Protein AF-A0A0M8MLB4-F1 (afdb_monomer_lite)

Radius of gyration: 25.81 Å; chains: 1; bounding box: 47×58×66 Å

Sequence (184 aa):
KHSTEYLANQAQKDLVNKTESDMTQYMRDTIIKENLGIEDVSDDEVKRAVELVSVDDWVPLAIWLAGIVNWRAHLDWSSDGHSGVDVNLYVHSKDNNATIAQQFMGNHENTWIGNFTSSFLQLDLSSVSKKLNNDSNSVVPSQGSANHSTPTGQYEPGKVQRQVLPNPLKNGRRSLLSHLRFHD

InterPro domains:
  IPR017850 Alkaline-phosphatase-like, core domain superfamily [G3DSA:3.40.720.10] (79-113)
  IPR017850 Alkaline-phosphatase-like, core domain superfamily [SSF53649] (33-127)

Foldseek 3Di:
DDALLVLLVVLLVPPQPDDLVVSLVCCPPPVCCVPVVDPPDDSVLSNVLSVQSNDPDSVVNSLSSVVVSCVVVVHADQWLADDPDDDDDDDDDPDVPVVVVVVSPDDDDPVVVVVCVCVVVVHPPVVVVCVVVVNDPDPPPPPDPNPPDPCPPVRTRPPPPPPPDPDPPPPDDDDDDDDDDDDD

Secondary structure (DSSP, 8-state):
---HHHHHHHHHHHHTTS-HHHHHHHIIIIIIIIII--TT--HHHHHHHHHHHTSS-SHHHHHHHHHHHHHHHT---S-SS---PPPP-----SS--HHHHHHTSS---HHHHHHHHHHHTT--HHHHHHHHTTT---------GGG-----TT--TTTS-------GGGTT--------PPP-

Organism: NCBI:txid77020

Structure (mmCIF, N/CA/C/O backbone):
data_AF-A0A0M8MLB4-F1
#
_entry.id   AF-A0A0M8MLB4-F1
#
loop_
_atom_site.group_PDB
_atom_site.id
_atom_site.type_symbol
_atom_site.label_atom_id
_atom_site.label_alt_id
_atom_site.label_comp_id
_atom_site.label_asym_id
_atom_site.label_entity_id
_atom_site.label_seq_id
_atom_site.pdbx_PDB_ins_code
_atom_site.Cartn_x
_atom_site.Cartn_y
_atom_site.Cartn_z
_atom_site.occupancy
_atom_site.B_iso_or_equiv
_atom_site.auth_seq_id
_atom_site.auth_comp_id
_atom_site.auth_asym_id
_atom_site.auth_atom_id
_atom_site.pdbx_PD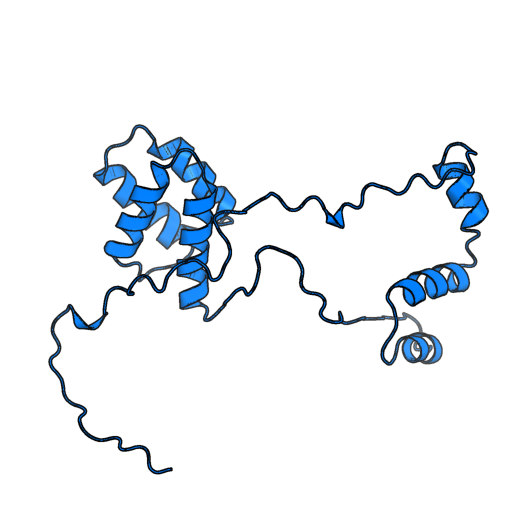B_model_num
ATOM 1 N N . LYS A 1 1 ? -15.946 -4.575 0.931 1.00 79.25 1 LYS A N 1
ATOM 2 C CA . LYS A 1 1 ? -14.531 -4.755 1.333 1.00 79.25 1 LYS A CA 1
ATOM 3 C C . LYS A 1 1 ? -13.752 -3.531 0.887 1.00 79.25 1 LYS A C 1
ATOM 5 O O . LYS A 1 1 ? -13.852 -3.171 -0.282 1.00 79.25 1 LYS A O 1
ATOM 10 N N . HIS A 1 2 ? -13.035 -2.898 1.809 1.00 93.62 2 HIS A N 1
ATOM 11 C CA . HIS A 1 2 ? -12.344 -1.623 1.603 1.00 93.62 2 HIS A CA 1
ATOM 12 C C . HIS A 1 2 ? -10.937 -1.669 2.209 1.00 93.62 2 HIS A C 1
ATOM 14 O O . HIS A 1 2 ? -10.637 -2.580 2.979 1.00 93.62 2 HIS A O 1
ATOM 20 N N . SER A 1 3 ? -10.084 -0.704 1.853 1.00 94.62 3 SER A N 1
ATOM 21 C CA . SER A 1 3 ? -8.758 -0.566 2.464 1.00 94.62 3 SER A CA 1
ATOM 22 C C . SER A 1 3 ? -8.859 -0.123 3.928 1.00 94.62 3 SER A C 1
ATOM 24 O O . SER A 1 3 ? -9.882 0.422 4.356 1.00 94.62 3 SER A O 1
ATOM 26 N N . THR A 1 4 ? -7.799 -0.341 4.706 1.00 94.94 4 THR A N 1
ATOM 27 C CA . THR A 1 4 ? -7.766 0.034 6.127 1.00 94.94 4 THR A CA 1
ATOM 28 C C . THR A 1 4 ? -7.793 1.548 6.322 1.00 94.94 4 THR A C 1
ATOM 30 O O . THR A 1 4 ? -8.390 2.009 7.291 1.00 94.94 4 THR A O 1
ATOM 33 N N . GLU A 1 5 ? -7.251 2.333 5.386 1.00 93.62 5 GLU A N 1
ATOM 34 C CA . GLU A 1 5 ? -7.330 3.799 5.406 1.00 93.62 5 GLU A CA 1
ATOM 35 C C . GLU A 1 5 ? -8.768 4.286 5.241 1.00 93.62 5 GLU A C 1
ATOM 37 O O . GLU A 1 5 ? -9.239 5.131 6.005 1.00 93.62 5 GLU A O 1
ATOM 42 N N . TYR A 1 6 ? -9.491 3.715 4.273 1.00 95.44 6 TYR A N 1
ATOM 43 C CA . TYR A 1 6 ? -10.897 4.041 4.058 1.00 95.44 6 TYR A CA 1
ATOM 44 C C . TYR A 1 6 ? -11.732 3.701 5.296 1.00 95.44 6 TYR A C 1
ATOM 46 O O . TYR A 1 6 ? -12.509 4.530 5.765 1.00 95.44 6 TYR A O 1
ATOM 54 N N . LEU A 1 7 ? -11.548 2.496 5.845 1.00 95.81 7 LEU A N 1
ATOM 55 C CA . LEU A 1 7 ? -12.293 2.026 7.012 1.00 95.81 7 LEU A CA 1
ATOM 56 C C . LEU A 1 7 ? -11.990 2.856 8.261 1.00 95.81 7 LEU A C 1
ATOM 58 O O . LEU A 1 7 ? -12.911 3.180 9.004 1.00 95.81 7 LEU A O 1
ATOM 62 N N . ALA A 1 8 ? -10.731 3.243 8.474 1.00 94.44 8 ALA A N 1
ATOM 63 C CA . ALA A 1 8 ? -10.347 4.104 9.585 1.00 94.44 8 ALA A CA 1
ATOM 64 C C . ALA A 1 8 ? -10.980 5.496 9.473 1.00 94.44 8 ALA A C 1
ATOM 66 O O . ALA A 1 8 ? -11.557 6.000 10.436 1.00 94.44 8 ALA A O 1
ATOM 67 N N . ASN A 1 9 ? -10.934 6.091 8.278 1.00 93.12 9 ASN A N 1
ATOM 68 C CA . ASN A 1 9 ? -11.542 7.391 8.023 1.00 93.12 9 ASN A CA 1
ATOM 69 C C . ASN A 1 9 ? -13.072 7.356 8.191 1.00 93.12 9 ASN A C 1
ATOM 71 O O . ASN A 1 9 ? -13.656 8.272 8.770 1.00 93.12 9 ASN A O 1
ATOM 75 N N . GLN A 1 10 ? -13.720 6.289 7.713 1.00 92.19 10 GLN A N 1
ATOM 76 C CA . GLN A 1 10 ? -15.159 6.078 7.874 1.00 92.19 10 GLN A CA 1
ATOM 77 C C . GLN A 1 10 ? -15.532 5.887 9.349 1.00 92.19 10 GLN A C 1
ATOM 79 O O . GLN A 1 10 ? -16.453 6.537 9.837 1.00 92.19 10 GLN A O 1
ATOM 84 N N . ALA A 1 11 ? -14.785 5.051 10.076 1.00 91.88 11 ALA A N 1
ATOM 85 C CA . ALA A 1 11 ? -15.018 4.798 11.492 1.00 91.88 11 ALA A CA 1
ATOM 86 C C . ALA A 1 11 ? -14.932 6.090 12.314 1.00 91.88 11 ALA A C 1
ATOM 88 O O . ALA A 1 11 ? -15.812 6.342 13.128 1.00 91.88 11 ALA A O 1
ATOM 89 N N . GLN A 1 12 ? -13.945 6.955 12.069 1.00 89.19 12 GLN A N 1
ATOM 90 C CA . GLN A 1 12 ? -13.861 8.238 12.777 1.00 89.19 12 GLN A CA 1
ATOM 91 C C . GLN A 1 12 ? -15.069 9.140 12.541 1.00 89.19 12 GLN A C 1
ATOM 93 O O . GLN A 1 12 ? -15.583 9.737 13.484 1.00 89.19 12 GLN A O 1
ATOM 98 N N . LYS A 1 13 ? -15.566 9.206 11.305 1.00 87.69 13 LYS A N 1
ATOM 99 C CA . LYS A 1 13 ? -16.755 10.001 10.975 1.00 87.69 13 LYS A CA 1
ATOM 100 C C . LYS A 1 13 ? -18.018 9.455 11.639 1.00 87.69 13 LYS A C 1
ATOM 102 O O . LYS A 1 13 ? -18.807 10.227 12.178 1.00 87.69 13 LYS A O 1
ATOM 107 N N . ASP A 1 14 ? -18.199 8.139 11.613 1.00 86.56 14 ASP A N 1
ATOM 108 C CA . ASP A 1 14 ? -19.449 7.502 12.034 1.00 86.56 14 ASP A CA 1
ATOM 109 C C . ASP A 1 14 ? -19.545 7.281 13.546 1.00 86.56 14 ASP A C 1
ATOM 111 O O . ASP A 1 14 ? -20.649 7.171 14.092 1.00 86.56 14 ASP A O 1
ATOM 115 N N . LEU A 1 15 ? -18.402 7.186 14.228 1.00 85.00 15 LEU A N 1
ATOM 116 C CA . LEU A 1 15 ? -18.328 6.752 15.621 1.00 85.00 15 LEU A CA 1
ATOM 117 C C . LEU A 1 15 ? -18.029 7.874 16.620 1.00 85.00 15 LEU A C 1
ATOM 119 O O . LEU A 1 15 ? -18.257 7.666 17.808 1.00 85.00 15 LEU A O 1
ATOM 123 N N . VAL A 1 16 ? -17.596 9.061 16.175 1.00 75.25 16 VAL A N 1
ATOM 124 C CA . VAL A 1 16 ? -17.168 10.172 17.057 1.00 75.25 16 VAL A CA 1
ATOM 125 C C . VAL A 1 16 ? -18.209 10.590 18.109 1.00 75.25 16 VAL A C 1
ATOM 127 O O . VAL A 1 16 ? -17.842 11.036 19.189 1.00 75.25 16 VAL A O 1
ATOM 130 N N . ASN A 1 17 ? -19.505 10.416 17.828 1.00 81.06 17 ASN A N 1
ATOM 131 C CA . ASN A 1 17 ? -20.603 10.804 18.728 1.00 81.06 17 ASN A CA 1
ATOM 132 C C . ASN A 1 17 ? -21.415 9.610 19.261 1.00 81.06 17 ASN A C 1
ATOM 134 O O . ASN A 1 17 ? -22.560 9.782 19.685 1.00 81.06 17 ASN A O 1
ATOM 138 N N . LYS A 1 18 ? -20.878 8.388 19.183 1.00 87.81 18 LYS A N 1
ATOM 139 C CA . LYS A 1 18 ? -21.580 7.171 19.613 1.00 87.81 18 LYS A CA 1
ATOM 140 C C . LYS A 1 18 ? -21.135 6.709 20.999 1.00 87.81 18 LYS A C 1
ATOM 142 O 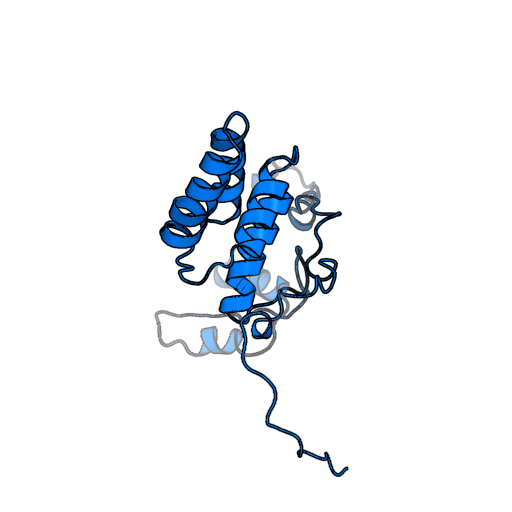O . LYS A 1 18 ? -20.111 7.135 21.520 1.00 87.81 18 LYS A O 1
ATOM 147 N N . THR A 1 19 ? -21.938 5.838 21.610 1.00 91.50 19 THR A N 1
ATOM 148 C CA . THR A 1 19 ? -21.574 5.206 22.884 1.00 91.50 19 THR A CA 1
ATOM 149 C C . THR A 1 19 ? -20.454 4.188 22.676 1.00 91.50 19 THR A C 1
ATOM 151 O O . THR A 1 19 ? -20.354 3.583 21.610 1.00 91.50 19 THR A O 1
ATOM 154 N N . GLU A 1 20 ? -19.645 3.934 23.705 1.00 88.88 20 GLU A N 1
ATOM 155 C CA . GLU A 1 20 ? -18.552 2.949 23.643 1.00 88.88 20 GLU A CA 1
ATOM 156 C C . GLU A 1 20 ? -19.040 1.550 23.219 1.00 88.88 20 GLU A C 1
ATOM 158 O O . GLU A 1 20 ? -18.366 0.848 22.462 1.00 88.88 20 GLU A O 1
ATOM 163 N N . SER A 1 21 ? -20.250 1.165 23.640 1.00 92.62 21 SER A N 1
ATOM 164 C CA . SER A 1 21 ? -20.886 -0.092 23.233 1.00 92.62 21 SER A CA 1
ATOM 165 C C . SER A 1 21 ? -21.187 -0.130 21.732 1.00 92.62 21 SER A C 1
ATOM 167 O O . SER A 1 21 ? -20.876 -1.120 21.070 1.00 92.62 21 SER A O 1
ATOM 169 N N . ASP A 1 22 ? -21.757 0.945 21.179 1.00 92.88 22 ASP A N 1
ATOM 170 C CA . ASP A 1 22 ? -22.060 1.039 19.745 1.00 92.88 22 ASP A CA 1
ATOM 171 C C . ASP A 1 22 ? -20.779 1.053 18.902 1.00 92.88 22 ASP A C 1
ATOM 173 O O . ASP A 1 22 ? -20.713 0.400 17.859 1.00 92.88 22 ASP A O 1
ATOM 177 N N . MET A 1 23 ? -19.744 1.763 19.367 1.00 93.75 23 MET A N 1
ATOM 178 C CA . MET A 1 23 ? -18.426 1.781 18.726 1.00 93.75 23 MET A CA 1
ATOM 179 C C . MET A 1 23 ? -17.808 0.384 18.696 1.00 93.75 23 MET A C 1
ATOM 181 O O . MET A 1 23 ? -17.328 -0.056 17.654 1.00 93.75 23 MET A O 1
ATOM 185 N N . THR A 1 24 ? -17.856 -0.327 19.825 1.00 95.44 24 THR A N 1
ATOM 186 C CA . THR A 1 24 ? -17.311 -1.684 19.962 1.00 95.44 24 THR A CA 1
ATOM 187 C C . THR A 1 24 ? -18.010 -2.663 19.025 1.00 95.44 24 THR A C 1
ATOM 189 O O . THR A 1 24 ? -17.338 -3.433 18.335 1.00 95.44 24 THR A O 1
ATOM 192 N N . GLN A 1 25 ? -19.345 -2.625 18.961 1.00 95.81 25 GLN A N 1
ATOM 193 C CA . GLN A 1 25 ? -20.120 -3.504 18.085 1.00 95.81 25 GLN A CA 1
ATOM 194 C C . GLN A 1 25 ? -19.820 -3.222 16.608 1.00 95.81 25 GLN A C 1
ATOM 196 O O . GLN A 1 25 ? -19.508 -4.143 15.855 1.00 95.81 25 GLN A O 1
ATOM 201 N N . TYR A 1 26 ? -19.855 -1.949 16.200 1.00 95.38 26 TYR A N 1
ATOM 202 C CA . TYR A 1 26 ? -19.600 -1.549 14.816 1.00 95.38 26 TYR A CA 1
ATOM 203 C C . TYR A 1 26 ? -18.166 -1.875 14.379 1.00 95.38 26 TYR A C 1
ATOM 205 O O . TYR A 1 26 ? -17.943 -2.402 13.288 1.00 95.38 26 TYR A O 1
ATOM 213 N N . MET A 1 27 ? -17.184 -1.620 15.249 1.00 96.12 27 MET A N 1
ATOM 214 C CA . MET A 1 27 ? -15.786 -1.954 14.983 1.00 96.12 27 MET A CA 1
ATOM 215 C C . MET A 1 27 ? -15.601 -3.465 14.806 1.00 96.12 27 MET A C 1
ATOM 217 O O . MET A 1 27 ? -14.942 -3.905 13.866 1.00 96.12 27 MET A O 1
ATOM 221 N N . ARG A 1 28 ? -16.208 -4.278 15.675 1.00 97.38 28 ARG A N 1
ATOM 222 C CA . ARG A 1 28 ? -16.089 -5.735 15.601 1.00 97.38 28 ARG A CA 1
ATOM 223 C C . ARG A 1 28 ? -16.763 -6.310 14.363 1.00 97.38 28 ARG A C 1
ATOM 225 O O . ARG A 1 28 ? -16.122 -7.033 13.606 1.00 97.38 28 ARG A O 1
ATOM 232 N N . ASP A 1 29 ? -18.047 -6.029 14.186 1.00 96.69 29 ASP A N 1
ATOM 233 C CA . ASP A 1 29 ? -18.865 -6.759 13.222 1.00 96.69 29 ASP A CA 1
ATOM 234 C C . ASP A 1 29 ? -18.740 -6.171 11.817 1.00 96.69 29 ASP A C 1
ATOM 236 O O . ASP A 1 29 ? -18.529 -6.911 10.859 1.00 96.69 29 ASP A O 1
ATOM 240 N N . THR A 1 30 ? -18.800 -4.844 11.693 1.00 95.44 30 THR A N 1
ATOM 241 C CA . THR A 1 30 ? -18.794 -4.171 10.389 1.00 95.44 30 THR A CA 1
ATOM 242 C C . THR A 1 30 ? -17.373 -3.930 9.889 1.00 95.44 30 THR A C 1
ATOM 244 O O . THR A 1 30 ? -17.048 -4.271 8.750 1.00 95.44 30 THR A O 1
ATOM 247 N N . ILE A 1 31 ? -16.496 -3.347 10.712 1.00 96.44 31 ILE A N 1
ATOM 248 C CA . ILE A 1 31 ? -15.134 -3.019 10.266 1.00 96.44 31 ILE A CA 1
ATOM 249 C C . ILE A 1 31 ? -14.263 -4.277 10.191 1.00 96.44 31 ILE A C 1
ATOM 251 O O . ILE A 1 31 ? -13.708 -4.573 9.135 1.00 96.44 31 ILE A O 1
ATOM 255 N N . ILE A 1 32 ? -14.140 -5.039 11.279 1.00 96.56 32 ILE A N 1
ATOM 256 C CA . ILE A 1 32 ? -13.144 -6.115 11.355 1.00 96.56 32 ILE A CA 1
ATOM 257 C C . ILE A 1 32 ? -13.652 -7.426 10.735 1.00 96.56 32 ILE A C 1
ATOM 259 O O . ILE A 1 32 ? -12.996 -7.976 9.848 1.00 96.56 32 ILE A O 1
ATOM 263 N N . LYS A 1 33 ? -14.824 -7.924 11.135 1.00 96.75 33 LYS A N 1
ATOM 264 C CA . LYS A 1 33 ? -15.348 -9.192 10.601 1.00 96.75 33 LYS A CA 1
ATOM 265 C C . LYS A 1 33 ? -15.791 -9.067 9.149 1.00 96.75 33 LYS A C 1
ATOM 267 O O . LYS A 1 33 ? -15.223 -9.717 8.279 1.00 96.75 33 LYS A O 1
ATOM 272 N N . GLU A 1 34 ? -16.759 -8.202 8.859 1.00 96.00 34 GLU A N 1
ATOM 273 C CA . GLU A 1 34 ? -17.338 -8.107 7.515 1.00 96.00 34 GLU A CA 1
ATOM 274 C C . GLU A 1 34 ? -16.347 -7.545 6.479 1.00 96.00 34 GLU A C 1
ATOM 276 O O . GLU A 1 34 ? -16.203 -8.095 5.381 1.00 96.00 34 GLU A O 1
ATOM 281 N N . ASN A 1 35 ? -15.642 -6.454 6.808 1.00 96.81 35 ASN A N 1
ATOM 282 C CA . ASN A 1 35 ? -14.777 -5.782 5.837 1.00 96.81 35 ASN A CA 1
ATOM 283 C C . ASN A 1 35 ? -13.364 -6.367 5.745 1.00 96.81 35 ASN A C 1
ATOM 285 O O . ASN A 1 35 ? -12.890 -6.555 4.618 1.00 96.81 35 ASN A O 1
ATOM 289 N N . LEU A 1 36 ? -12.711 -6.675 6.874 1.00 96.38 36 LEU A N 1
ATOM 290 C CA . LEU A 1 36 ? -11.368 -7.277 6.872 1.00 96.38 36 LEU A CA 1
ATOM 291 C C . LEU A 1 36 ? -11.393 -8.810 6.791 1.00 96.38 36 LEU A C 1
ATOM 293 O O . LEU A 1 36 ? -10.391 -9.406 6.405 1.00 96.38 36 LEU A O 1
ATOM 297 N N . GLY A 1 37 ? -12.526 -9.460 7.078 1.00 95.94 37 GLY A N 1
ATOM 298 C CA . GLY A 1 37 ? -12.639 -10.922 7.042 1.00 95.94 37 GLY A CA 1
ATOM 299 C C . GLY A 1 37 ? -11.959 -11.615 8.223 1.00 95.94 37 GLY A C 1
ATOM 300 O O . GLY A 1 37 ? -11.551 -12.767 8.092 1.00 95.94 37 GLY A O 1
ATOM 301 N N . ILE A 1 38 ? -11.785 -10.913 9.346 1.00 96.00 38 ILE A N 1
ATOM 302 C CA . ILE A 1 38 ? -11.143 -11.450 10.548 1.00 96.00 38 ILE A CA 1
ATOM 303 C C . ILE A 1 38 ? -12.225 -11.933 11.518 1.00 96.00 38 ILE A C 1
ATOM 305 O O . ILE A 1 38 ? -12.840 -11.138 12.227 1.00 96.00 38 ILE A O 1
ATOM 309 N N . GLU A 1 39 ? -12.441 -13.246 11.562 1.00 95.94 39 GLU A N 1
ATOM 310 C CA . GLU A 1 39 ? -13.467 -13.869 12.413 1.00 95.94 39 GLU A CA 1
ATOM 311 C C . GLU A 1 39 ? -13.034 -14.022 13.878 1.00 95.94 39 GLU A C 1
ATOM 313 O O . GLU A 1 39 ? -13.863 -14.008 14.790 1.00 95.94 39 GLU A O 1
ATOM 318 N N . ASP A 1 40 ? -11.729 -14.143 14.116 1.00 94.81 40 ASP A N 1
ATOM 319 C CA . ASP A 1 40 ? -11.116 -14.435 15.412 1.00 94.81 40 ASP A CA 1
ATOM 320 C C . ASP A 1 40 ? -10.553 -13.182 16.103 1.00 94.81 40 ASP A C 1
ATOM 322 O O . ASP A 1 40 ? -9.564 -13.251 16.835 1.00 94.81 40 ASP A O 1
ATOM 326 N N . VAL A 1 41 ? -11.165 -12.017 15.870 1.00 95.75 41 VAL A N 1
ATOM 327 C CA . VAL A 1 41 ? -10.765 -10.780 16.551 1.00 95.75 41 VAL A CA 1
ATOM 328 C C . VAL A 1 41 ? -11.043 -10.868 18.056 1.00 95.75 41 VAL A C 1
ATOM 330 O O . VAL A 1 41 ? -12.166 -11.136 18.495 1.00 95.75 41 VAL A O 1
ATOM 333 N N . SER A 1 42 ? -10.008 -10.626 18.854 1.00 94.44 42 SER A N 1
ATOM 334 C CA . SER A 1 42 ? -10.079 -10.607 20.314 1.00 94.44 42 SER A CA 1
ATOM 335 C C . SER A 1 42 ? -10.680 -9.306 20.852 1.00 94.44 42 SER A C 1
ATOM 337 O O . SER A 1 42 ? -10.661 -8.261 20.202 1.00 94.44 42 SER A O 1
ATOM 339 N N . ASP A 1 43 ? -11.194 -9.348 22.080 1.00 93.69 43 ASP A N 1
ATOM 340 C CA . ASP A 1 43 ? -11.782 -8.167 22.724 1.00 93.69 43 ASP A CA 1
ATOM 341 C C . ASP A 1 43 ? -10.756 -7.054 22.955 1.00 93.69 43 ASP A C 1
ATOM 343 O O . ASP A 1 43 ? -11.079 -5.880 22.782 1.00 93.69 43 ASP A O 1
ATOM 347 N N . ASP A 1 44 ? -9.511 -7.419 23.269 1.00 93.62 44 ASP A N 1
ATOM 348 C CA . ASP A 1 44 ? -8.406 -6.472 23.426 1.00 93.62 44 ASP A CA 1
ATOM 349 C C . ASP A 1 44 ? -8.079 -5.765 22.097 1.00 93.62 44 ASP A C 1
ATOM 351 O O . ASP A 1 44 ? -7.829 -4.558 22.087 1.00 93.62 44 ASP A O 1
ATOM 355 N N . GLU A 1 45 ? -8.137 -6.479 20.963 1.00 93.75 45 GLU A N 1
ATOM 356 C CA . GLU A 1 45 ? -7.921 -5.883 19.637 1.00 93.75 45 GLU A CA 1
ATOM 357 C C . GLU A 1 45 ? -9.020 -4.882 19.263 1.00 93.75 45 GLU A C 1
ATOM 359 O O . GLU A 1 45 ? -8.721 -3.798 18.749 1.00 93.75 45 GLU A O 1
ATOM 364 N N . VAL A 1 46 ? -10.283 -5.226 19.542 1.00 96.12 46 VAL A N 1
ATOM 365 C CA . VAL A 1 46 ? -11.424 -4.331 19.298 1.00 96.12 46 VAL A CA 1
ATOM 366 C C . VAL A 1 46 ? -11.346 -3.113 20.207 1.00 96.12 46 VAL A C 1
ATOM 368 O O . VAL A 1 46 ? -11.491 -1.988 19.732 1.00 96.12 46 VAL A O 1
ATOM 371 N N . LYS A 1 47 ? -11.069 -3.316 21.499 1.00 93.69 47 LYS A N 1
ATOM 372 C CA . LYS A 1 47 ? -10.918 -2.224 22.462 1.00 93.69 47 LYS A CA 1
ATOM 373 C C . LYS A 1 47 ? -9.840 -1.246 22.008 1.00 93.69 47 LYS A C 1
ATOM 375 O O . LYS A 1 47 ? -10.080 -0.042 21.974 1.00 93.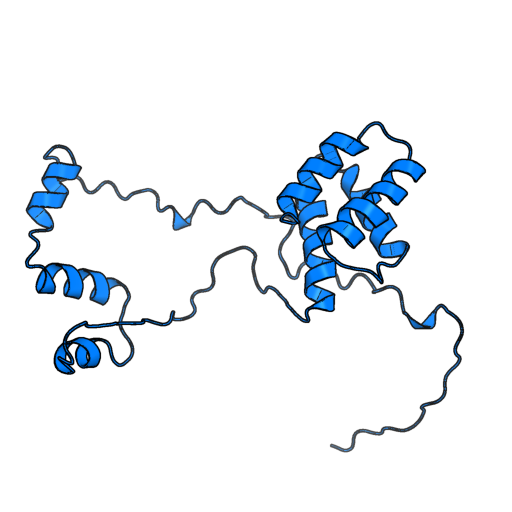69 47 LYS A O 1
ATOM 380 N N . ARG A 1 48 ? -8.676 -1.757 21.595 1.00 93.19 48 ARG A N 1
ATOM 381 C CA . ARG A 1 48 ? -7.591 -0.913 21.095 1.00 93.19 48 ARG A CA 1
ATOM 382 C C . ARG A 1 48 ? -8.004 -0.122 19.854 1.00 93.19 48 ARG A C 1
ATOM 384 O O . ARG A 1 48 ? -7.683 1.057 19.756 1.00 93.19 48 ARG A O 1
ATOM 391 N N . ALA A 1 49 ? -8.738 -0.739 18.929 1.00 93.69 49 ALA A N 1
ATOM 392 C CA . ALA A 1 49 ? -9.258 -0.039 17.760 1.00 93.69 49 ALA A CA 1
ATOM 393 C C . ALA A 1 49 ? -10.233 1.088 18.151 1.00 93.69 49 ALA A C 1
ATOM 395 O O . ALA A 1 49 ? -10.120 2.191 17.626 1.00 93.69 49 ALA A O 1
ATOM 396 N N . VAL A 1 50 ? -11.138 0.854 19.108 1.00 93.69 50 VAL A N 1
ATOM 397 C CA . VAL A 1 50 ? -12.075 1.873 19.621 1.00 93.69 50 VAL A CA 1
ATOM 398 C C . VAL A 1 50 ? -11.339 3.035 20.295 1.00 93.69 50 VAL A C 1
ATOM 400 O O . VAL A 1 50 ? -11.673 4.188 20.041 1.00 93.69 50 VAL A O 1
ATOM 403 N N . GLU A 1 51 ? -10.296 2.768 21.086 1.00 90.88 51 GLU A N 1
ATOM 404 C CA . GLU A 1 51 ? -9.452 3.823 21.673 1.00 90.88 51 GLU A CA 1
ATOM 405 C C . GLU A 1 51 ? -8.810 4.718 20.599 1.00 90.88 51 GLU A C 1
ATOM 407 O O . GLU A 1 51 ? -8.684 5.926 20.791 1.00 90.88 51 GLU A O 1
ATOM 412 N N . LEU A 1 52 ? -8.413 4.133 19.463 1.00 90.81 52 LEU A N 1
ATOM 413 C CA . LEU A 1 52 ? -7.791 4.851 18.348 1.00 90.81 52 LEU A CA 1
ATOM 414 C C . LEU A 1 52 ? -8.787 5.661 17.509 1.00 90.81 52 LEU A C 1
ATOM 416 O O . LEU A 1 52 ? -8.381 6.625 16.868 1.00 90.81 52 LEU A O 1
ATOM 420 N N . VAL A 1 53 ? -10.078 5.319 17.532 1.00 89.81 53 VAL A N 1
ATOM 421 C CA . VAL A 1 53 ? -11.127 6.130 16.886 1.00 89.81 53 VAL A CA 1
ATOM 422 C C . VAL A 1 53 ? -11.207 7.525 17.512 1.00 89.81 53 VAL A C 1
ATOM 424 O O . VAL A 1 53 ? -11.450 8.493 16.800 1.00 89.81 53 VAL A O 1
ATOM 427 N N . SER A 1 54 ? -10.971 7.635 18.821 1.00 84.06 54 SER A N 1
ATOM 428 C CA . SER A 1 54 ? -11.053 8.894 19.578 1.00 84.06 54 SER A CA 1
ATOM 429 C C . SER A 1 54 ? -9.841 9.818 19.399 1.00 84.06 54 SER A C 1
ATOM 431 O O . SER A 1 54 ? -9.816 10.911 19.964 1.00 84.06 54 SER A O 1
ATOM 433 N N . VAL A 1 55 ? -8.817 9.386 18.658 1.00 84.75 55 VAL A N 1
ATOM 434 C CA . VAL A 1 55 ? -7.665 10.222 18.299 1.00 84.75 55 VAL A CA 1
ATOM 435 C C . VAL A 1 55 ? -8.054 11.102 17.110 1.00 84.75 55 VAL A C 1
ATOM 437 O O . VAL A 1 55 ? -8.642 10.605 16.157 1.00 84.75 55 VAL A O 1
ATOM 440 N N . ASP A 1 56 ? -7.699 12.390 17.135 1.00 82.12 56 ASP A N 1
ATOM 441 C CA . ASP A 1 56 ? -7.955 13.356 16.046 1.00 82.12 56 ASP A CA 1
ATOM 442 C C . ASP A 1 56 ? -6.999 13.158 14.844 1.00 82.12 56 ASP A C 1
ATOM 444 O O . ASP A 1 56 ? -6.346 14.081 14.365 1.00 82.12 56 ASP A O 1
ATOM 448 N N . ASP A 1 57 ? -6.840 11.902 14.419 1.00 84.94 57 ASP A N 1
ATOM 449 C CA . ASP A 1 57 ? -6.053 11.456 13.267 1.00 84.94 57 ASP A CA 1
ATOM 450 C C . ASP A 1 57 ? -6.459 10.018 12.902 1.00 84.94 57 ASP A C 1
ATOM 452 O O . ASP A 1 57 ? -6.487 9.143 13.770 1.00 84.94 57 ASP A O 1
ATOM 456 N N . TRP A 1 58 ? -6.787 9.750 11.636 1.00 86.06 58 TRP A N 1
ATOM 457 C CA . TRP A 1 58 ? -7.226 8.427 11.163 1.00 86.06 58 TRP A CA 1
ATOM 458 C C . TRP A 1 58 ? -6.063 7.448 10.963 1.00 86.06 58 TRP A C 1
ATOM 460 O O . TRP A 1 58 ? -6.271 6.230 10.966 1.00 86.06 58 TRP A O 1
ATOM 470 N N . VAL A 1 59 ? -4.841 7.960 10.791 1.00 89.44 59 VAL A N 1
ATOM 471 C CA . VAL A 1 59 ? -3.643 7.166 10.490 1.00 89.44 59 VAL A CA 1
ATOM 472 C C . VAL A 1 59 ? -3.352 6.088 11.551 1.00 89.44 59 VAL A C 1
ATOM 474 O O . VAL A 1 59 ? -3.169 4.932 11.157 1.00 89.44 59 VAL A O 1
ATOM 477 N N . PRO A 1 60 ? -3.374 6.368 12.875 1.00 90.25 60 PRO A N 1
ATOM 478 C CA . PRO A 1 60 ? -3.165 5.336 13.891 1.00 90.25 60 PRO A CA 1
ATOM 479 C C . PRO A 1 60 ? -4.111 4.143 13.757 1.00 90.25 60 PRO A C 1
ATOM 481 O O . PRO A 1 60 ? -3.690 2.993 13.889 1.00 90.25 60 PRO A O 1
ATOM 484 N N . LEU A 1 61 ? -5.396 4.414 13.508 1.00 93.00 61 LEU A N 1
ATOM 485 C CA . LEU A 1 61 ? -6.404 3.373 13.368 1.00 93.00 61 LEU A CA 1
ATOM 486 C C . LEU A 1 61 ? -6.166 2.561 12.093 1.00 93.00 61 LEU A C 1
ATOM 488 O O . LEU A 1 61 ? -6.223 1.336 12.142 1.00 93.00 61 LEU A O 1
ATOM 492 N N . ALA A 1 62 ? -5.835 3.210 10.974 1.00 93.94 62 ALA A N 1
ATOM 493 C CA . ALA A 1 62 ? -5.517 2.510 9.729 1.00 93.94 62 ALA A CA 1
ATOM 494 C C . ALA A 1 62 ? -4.322 1.560 9.891 1.00 93.94 62 ALA A C 1
ATOM 496 O O . ALA A 1 62 ? -4.371 0.420 9.426 1.00 93.94 62 ALA A O 1
ATOM 497 N N . ILE A 1 63 ? -3.281 2.003 10.599 1.00 91.81 63 ILE A N 1
ATOM 498 C CA . ILE A 1 63 ? -2.077 1.207 10.868 1.00 91.81 63 ILE A CA 1
ATOM 499 C C . ILE A 1 63 ? -2.376 0.061 11.832 1.00 91.81 63 ILE A C 1
ATOM 501 O O . ILE A 1 63 ? -1.903 -1.053 11.619 1.00 91.81 63 ILE A O 1
ATOM 505 N N . TRP A 1 64 ? -3.205 0.287 12.852 1.00 94.50 64 TRP A N 1
ATOM 506 C CA . TRP A 1 64 ? -3.663 -0.777 13.745 1.00 94.50 64 TRP A CA 1
ATOM 507 C C . TRP A 1 64 ? -4.457 -1.856 12.999 1.00 94.50 64 TRP A C 1
ATOM 509 O O . TRP A 1 64 ? -4.157 -3.045 13.125 1.00 94.50 64 TRP A O 1
ATOM 519 N N . LEU A 1 65 ? -5.427 -1.444 12.175 1.00 95.50 65 LEU A N 1
ATOM 520 C CA . LEU A 1 65 ? -6.226 -2.348 11.346 1.00 95.50 65 LEU A CA 1
ATOM 521 C C . LEU A 1 65 ? -5.350 -3.118 10.345 1.00 95.50 65 LEU A C 1
ATOM 523 O O . LEU A 1 65 ? -5.539 -4.318 10.158 1.00 95.50 65 LEU A O 1
ATOM 527 N N . ALA A 1 66 ? -4.357 -2.464 9.737 1.00 94.31 66 ALA A N 1
ATOM 528 C CA . ALA A 1 66 ? -3.381 -3.141 8.886 1.00 94.31 66 ALA A CA 1
ATOM 529 C C . ALA A 1 66 ? -2.535 -4.140 9.690 1.00 94.31 66 ALA A C 1
ATOM 531 O O . ALA A 1 66 ? -2.309 -5.256 9.233 1.00 94.31 66 ALA A O 1
ATOM 532 N N . GLY A 1 67 ? -2.125 -3.788 10.910 1.00 92.94 67 GLY A N 1
ATOM 533 C CA . GLY A 1 67 ? -1.345 -4.647 11.800 1.00 92.94 67 GLY A CA 1
ATOM 534 C C . GLY A 1 67 ? -2.039 -5.969 12.135 1.00 92.94 67 GLY A C 1
ATOM 535 O O . GLY A 1 67 ? -1.420 -7.027 12.020 1.00 92.94 67 GLY A O 1
ATOM 536 N N . ILE A 1 68 ? -3.331 -5.938 12.481 1.00 94.44 68 ILE A N 1
ATOM 537 C CA . ILE A 1 68 ? -4.087 -7.164 12.801 1.00 94.44 68 ILE A CA 1
ATOM 538 C C . ILE A 1 68 ? -4.291 -8.076 11.579 1.00 94.44 68 ILE A C 1
ATOM 540 O O . ILE A 1 68 ? -4.354 -9.298 11.741 1.00 94.44 68 ILE A O 1
ATOM 544 N N . VAL A 1 69 ? -4.357 -7.505 10.367 1.00 95.31 69 VAL A N 1
ATOM 545 C CA . VAL A 1 69 ? -4.390 -8.253 9.096 1.00 95.31 69 VAL A CA 1
ATOM 546 C C . VAL A 1 69 ? -3.013 -8.849 8.802 1.00 95.31 69 VAL A C 1
ATOM 548 O O . VAL A 1 69 ? -2.899 -10.049 8.558 1.00 95.31 69 VAL A O 1
ATOM 551 N N . ASN A 1 70 ? -1.964 -8.028 8.875 1.00 94.12 70 ASN A N 1
ATOM 552 C CA . ASN A 1 70 ? -0.582 -8.411 8.596 1.00 94.12 70 ASN A CA 1
ATOM 553 C C . ASN A 1 70 ? -0.128 -9.569 9.488 1.00 94.12 70 ASN A C 1
ATOM 555 O O . ASN A 1 70 ? 0.415 -10.550 8.985 1.00 94.12 70 ASN A O 1
ATOM 559 N N . TRP A 1 71 ? -0.422 -9.502 10.792 1.00 91.81 71 TRP A N 1
ATOM 560 C CA . TRP A 1 71 ? -0.063 -10.560 11.736 1.00 91.81 71 TRP A CA 1
ATOM 561 C C . TRP A 1 71 ? -0.688 -11.906 11.353 1.00 91.81 71 TRP A C 1
ATOM 563 O O . TRP A 1 71 ? 0.006 -12.918 11.331 1.00 91.81 71 TRP A O 1
ATOM 573 N N . ARG A 1 72 ? -1.970 -11.918 10.971 1.00 94.19 72 ARG A N 1
ATOM 574 C CA . ARG A 1 72 ? -2.672 -13.139 10.533 1.00 94.19 72 ARG A CA 1
ATOM 575 C C . ARG A 1 72 ? -2.171 -13.651 9.184 1.00 94.19 72 ARG A C 1
ATOM 577 O O . ARG A 1 72 ? -2.180 -14.853 8.942 1.00 94.19 72 ARG A O 1
ATOM 584 N N . ALA A 1 73 ? -1.723 -12.750 8.315 1.00 94.56 73 ALA A N 1
ATOM 585 C CA . ALA A 1 73 ? -1.177 -13.081 7.004 1.00 94.56 73 ALA A CA 1
ATOM 586 C C . ALA A 1 73 ? 0.326 -13.426 7.026 1.00 94.56 73 ALA A C 1
ATOM 588 O O . ALA A 1 73 ? 0.873 -13.777 5.983 1.00 94.56 73 ALA A O 1
ATOM 589 N N . HIS A 1 74 ? 0.992 -13.325 8.185 1.00 94.38 74 HIS A N 1
ATOM 590 C CA . HIS A 1 74 ? 2.453 -13.411 8.321 1.00 94.38 74 HIS A CA 1
ATOM 591 C C . HIS A 1 74 ? 3.201 -12.438 7.390 1.00 94.38 74 HIS A C 1
ATOM 593 O O . HIS A 1 74 ? 4.233 -12.773 6.807 1.00 94.38 74 HIS A O 1
ATOM 599 N N . LEU A 1 75 ? 2.658 -11.229 7.246 1.00 92.12 75 LEU A N 1
ATOM 600 C CA . LEU A 1 75 ? 3.262 -10.128 6.504 1.00 92.12 75 LEU A CA 1
ATOM 601 C C . LEU A 1 75 ? 3.891 -9.138 7.481 1.00 92.12 75 LEU A C 1
ATOM 603 O O . LEU A 1 75 ? 3.358 -8.907 8.565 1.00 92.12 75 LEU A O 1
ATOM 607 N N . ASP A 1 76 ? 4.998 -8.527 7.074 1.00 87.62 76 ASP A N 1
ATOM 608 C CA . ASP A 1 76 ? 5.645 -7.460 7.831 1.00 87.62 76 ASP A CA 1
ATOM 609 C C . ASP A 1 76 ? 6.197 -6.393 6.880 1.00 87.62 76 ASP A C 1
ATOM 611 O O . ASP A 1 76 ? 6.437 -6.659 5.698 1.00 87.62 76 ASP A O 1
ATOM 615 N N . TRP A 1 77 ? 6.391 -5.187 7.402 1.00 85.88 77 TRP A N 1
ATOM 616 C CA . TRP A 1 77 ? 6.859 -4.023 6.657 1.00 85.88 77 TRP A CA 1
ATOM 617 C C . TRP A 1 77 ? 8.110 -3.463 7.325 1.00 85.88 77 TRP A C 1
ATOM 619 O O . TRP A 1 77 ? 8.120 -3.196 8.522 1.00 85.88 77 TRP A O 1
ATOM 629 N N . SER A 1 78 ? 9.170 -3.243 6.548 1.00 85.12 78 SER A N 1
ATOM 630 C CA . SER A 1 78 ? 10.418 -2.656 7.054 1.00 85.12 78 SER A CA 1
ATOM 631 C C . SER A 1 78 ? 10.436 -1.126 7.021 1.00 85.12 78 SER A C 1
ATOM 633 O O . SER A 1 78 ? 11.338 -0.510 7.582 1.00 85.12 78 SER A O 1
ATOM 635 N N . SER A 1 79 ? 9.510 -0.513 6.283 1.00 81.88 79 SER A N 1
ATOM 636 C CA . SER A 1 79 ? 9.393 0.932 6.096 1.00 81.88 79 SER A CA 1
ATOM 637 C C . SER A 1 79 ? 7.982 1.274 5.617 1.00 81.88 79 SER A C 1
ATOM 639 O O . SER A 1 79 ? 7.289 0.430 5.052 1.00 81.88 79 SER A O 1
ATOM 641 N N . ASP A 1 80 ? 7.580 2.518 5.838 1.00 75.69 80 ASP A N 1
ATOM 642 C CA . ASP A 1 80 ? 6.436 3.191 5.217 1.00 75.69 80 ASP A CA 1
ATOM 643 C C . ASP A 1 80 ? 6.810 3.920 3.907 1.00 75.69 80 ASP A C 1
ATOM 645 O O . ASP A 1 80 ? 5.942 4.467 3.229 1.00 75.69 80 ASP A O 1
ATOM 649 N N . GLY A 1 81 ? 8.097 3.929 3.547 1.00 82.06 81 GLY A N 1
ATOM 650 C CA . GLY A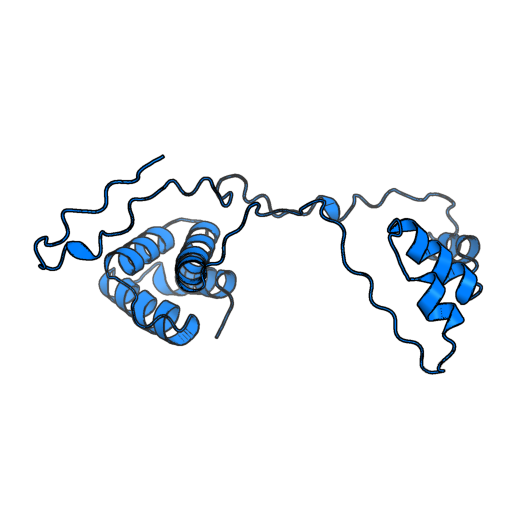 1 81 ? 8.641 4.526 2.333 1.00 82.06 81 GLY A CA 1
ATOM 651 C C . GLY A 1 81 ? 9.101 3.499 1.295 1.00 82.06 81 GLY A C 1
ATOM 652 O O . GLY A 1 81 ? 8.675 2.345 1.269 1.00 82.06 81 GLY A O 1
ATOM 653 N N . HIS A 1 82 ? 9.995 3.932 0.406 1.00 86.56 82 HIS A N 1
ATOM 654 C CA . HIS A 1 82 ? 10.578 3.075 -0.627 1.00 86.56 82 HIS A CA 1
ATOM 655 C C . HIS A 1 82 ? 11.798 2.301 -0.110 1.00 86.56 82 HIS A C 1
ATOM 657 O O . HIS A 1 82 ? 12.557 2.794 0.725 1.00 86.56 82 HIS A O 1
ATOM 663 N N . SER A 1 83 ? 12.039 1.120 -0.677 1.00 90.44 83 SER A N 1
ATOM 664 C CA . SER A 1 83 ? 13.314 0.410 -0.560 1.00 90.44 83 SER A CA 1
ATOM 665 C C . SER A 1 83 ? 14.115 0.536 -1.860 1.00 90.44 83 SER A C 1
ATOM 667 O O . SER A 1 83 ? 13.551 0.678 -2.943 1.00 90.44 83 SER A O 1
ATOM 669 N N . GLY A 1 84 ? 15.444 0.497 -1.754 1.00 92.62 84 GLY A N 1
ATOM 670 C CA . GLY A 1 84 ? 16.360 0.553 -2.899 1.00 92.62 84 GLY A CA 1
ATOM 671 C C . GLY A 1 84 ? 16.703 -0.821 -3.475 1.00 92.62 84 GLY A C 1
ATOM 672 O O . GLY A 1 84 ? 17.845 -1.028 -3.869 1.00 92.62 84 GLY A O 1
ATOM 673 N N . VAL A 1 85 ? 15.775 -1.781 -3.428 1.00 93.12 85 VAL A N 1
ATOM 674 C CA . VAL A 1 85 ? 16.002 -3.116 -4.001 1.00 93.12 85 VAL A CA 1
ATOM 675 C C . VAL A 1 85 ? 15.834 -3.066 -5.520 1.00 93.12 85 VAL A C 1
ATOM 677 O O . VAL A 1 85 ? 14.957 -2.358 -6.020 1.00 93.12 85 VAL A O 1
ATOM 680 N N . ASP A 1 86 ? 16.651 -3.827 -6.249 1.00 95.94 86 ASP A N 1
ATOM 681 C CA . ASP A 1 86 ? 16.504 -3.962 -7.699 1.00 95.94 86 ASP A CA 1
ATOM 682 C C . ASP A 1 86 ? 15.105 -4.496 -8.056 1.00 95.94 86 ASP A C 1
ATOM 684 O O . ASP A 1 86 ? 14.557 -5.373 -7.379 1.00 95.94 86 ASP A O 1
ATOM 688 N N . VAL A 1 87 ? 14.516 -3.965 -9.131 1.00 95.12 87 VAL A N 1
ATOM 689 C CA . VAL A 1 87 ? 13.174 -4.344 -9.601 1.00 95.12 87 VAL A CA 1
ATOM 690 C C . VAL A 1 87 ? 13.246 -5.291 -10.796 1.00 95.12 87 VAL A C 1
ATOM 692 O O . VAL A 1 87 ? 14.133 -5.194 -11.641 1.00 95.12 87 VAL A O 1
ATOM 695 N N . ASN A 1 88 ? 12.272 -6.196 -10.903 1.00 96.19 88 ASN A N 1
ATOM 696 C CA . ASN A 1 88 ? 12.178 -7.113 -12.039 1.00 96.19 88 ASN A CA 1
ATOM 697 C C . ASN A 1 88 ? 11.758 -6.377 -13.321 1.00 96.19 88 ASN A C 1
ATOM 699 O O . ASN A 1 88 ? 10.819 -5.579 -13.305 1.00 96.19 88 ASN A O 1
ATOM 703 N N . LEU A 1 89 ? 12.387 -6.720 -14.447 1.00 93.12 89 LEU A N 1
ATOM 704 C CA . LEU A 1 89 ? 12.043 -6.214 -15.775 1.00 93.12 89 LEU A CA 1
ATOM 705 C C . LEU A 1 89 ? 11.452 -7.340 -16.629 1.00 93.12 89 LEU A C 1
ATOM 707 O O . LEU A 1 89 ? 12.094 -8.364 -16.853 1.00 93.12 89 LEU A O 1
ATOM 711 N N . TYR A 1 90 ? 10.227 -7.145 -17.121 1.00 91.88 90 TYR A N 1
ATOM 712 C CA . TYR A 1 90 ? 9.529 -8.110 -17.972 1.00 91.88 90 TYR A CA 1
ATOM 713 C C . TYR A 1 90 ? 9.330 -7.531 -19.368 1.00 91.88 90 TYR A C 1
ATOM 715 O O . TYR A 1 90 ? 8.827 -6.419 -19.519 1.00 91.88 90 TYR A O 1
ATOM 723 N N . VAL A 1 91 ? 9.686 -8.306 -20.391 1.00 89.06 91 VAL A N 1
ATOM 724 C CA . VAL A 1 91 ? 9.522 -7.922 -21.795 1.00 89.06 91 VAL A CA 1
ATOM 725 C C . VAL A 1 91 ? 8.724 -8.982 -22.542 1.00 89.06 91 VAL A C 1
ATOM 727 O O . VAL A 1 91 ? 8.908 -10.184 -22.348 1.00 89.06 91 VAL A O 1
ATOM 730 N N . HIS A 1 92 ? 7.836 -8.528 -23.420 1.00 87.69 92 HIS A N 1
ATOM 731 C CA . HIS A 1 92 ? 7.093 -9.379 -24.337 1.00 87.69 92 HIS A CA 1
ATOM 732 C C . HIS A 1 92 ? 7.198 -8.806 -25.751 1.00 87.69 92 HIS A C 1
ATOM 734 O O . HIS A 1 92 ? 7.002 -7.609 -25.953 1.00 87.69 92 HIS A O 1
ATOM 740 N N . SER A 1 93 ? 7.495 -9.661 -26.730 1.00 81.62 93 SER A N 1
ATOM 741 C CA . SER A 1 93 ? 7.558 -9.307 -28.150 1.00 81.62 93 SER A CA 1
ATOM 742 C C . SER A 1 93 ? 6.615 -10.213 -28.931 1.00 81.62 93 SER A C 1
ATOM 744 O O . SER A 1 93 ? 6.635 -11.428 -28.748 1.00 81.62 93 SER A O 1
ATOM 746 N N . LYS A 1 94 ? 5.793 -9.607 -29.796 1.00 77.19 94 LYS A N 1
ATOM 747 C CA . LYS A 1 94 ? 4.776 -10.301 -30.600 1.00 77.19 94 LYS A CA 1
ATOM 748 C C . LYS A 1 94 ? 5.393 -11.277 -31.599 1.00 77.19 94 LYS A C 1
ATOM 750 O O . LYS A 1 94 ? 4.884 -12.377 -31.787 1.00 77.19 94 LYS A O 1
ATOM 755 N N . ASP A 1 95 ? 6.480 -10.864 -32.234 1.00 65.62 95 ASP A N 1
ATOM 756 C CA . ASP A 1 95 ? 7.264 -11.748 -33.077 1.00 65.62 95 ASP A CA 1
ATOM 757 C C . ASP A 1 95 ? 8.269 -12.447 -32.167 1.00 65.62 95 ASP A C 1
ATOM 759 O O . ASP A 1 95 ? 8.854 -11.791 -31.297 1.00 65.62 95 ASP A O 1
ATOM 763 N N . ASN A 1 96 ? 8.509 -13.747 -32.380 1.00 56.97 96 ASN A N 1
ATOM 764 C CA . ASN A 1 96 ? 9.574 -14.546 -31.745 1.00 56.97 96 ASN A CA 1
ATOM 765 C C . ASN A 1 96 ? 10.985 -14.031 -32.105 1.00 56.97 96 ASN A C 1
ATOM 767 O O . ASN A 1 96 ? 11.935 -14.797 -32.264 1.00 56.97 96 ASN A O 1
ATOM 771 N N . ASN A 1 97 ? 11.132 -12.721 -32.276 1.00 61.75 97 ASN A N 1
ATOM 772 C CA . ASN A 1 97 ? 12.371 -12.010 -32.385 1.00 61.75 97 ASN A CA 1
ATOM 773 C C . ASN A 1 97 ? 13.087 -12.078 -31.034 1.00 61.75 97 ASN A C 1
ATOM 775 O O . ASN A 1 97 ? 13.088 -11.138 -30.237 1.00 61.75 97 ASN A O 1
ATOM 779 N N . ALA A 1 98 ? 13.698 -13.237 -30.795 1.00 65.62 98 ALA A N 1
ATOM 780 C CA . ALA A 1 98 ? 14.497 -13.530 -29.621 1.00 65.62 98 ALA A CA 1
ATOM 781 C C . ALA A 1 98 ? 15.561 -12.451 -29.379 1.00 65.62 98 ALA A C 1
ATOM 783 O O . ALA A 1 98 ? 15.940 -12.243 -28.236 1.00 65.62 98 ALA A O 1
ATOM 784 N N . THR A 1 99 ? 15.983 -11.713 -30.412 1.00 79.00 99 THR A N 1
ATOM 785 C CA . THR A 1 99 ? 17.010 -10.672 -30.287 1.00 79.00 99 THR A CA 1
ATOM 786 C C . THR A 1 99 ? 16.586 -9.497 -29.407 1.00 79.00 99 THR A C 1
ATOM 788 O O . THR A 1 99 ? 17.417 -9.002 -28.654 1.00 79.00 99 THR A O 1
ATOM 791 N N . ILE A 1 100 ? 15.313 -9.075 -29.427 1.00 85.31 100 ILE A N 1
ATOM 792 C CA . ILE A 1 100 ? 14.846 -7.981 -28.556 1.00 85.31 100 ILE A CA 1
ATOM 793 C C . ILE A 1 100 ? 14.765 -8.482 -27.119 1.00 85.31 100 ILE A C 1
ATOM 795 O O . ILE A 1 100 ? 15.333 -7.866 -26.229 1.00 85.31 100 ILE A O 1
ATOM 799 N N . ALA A 1 101 ? 14.121 -9.628 -26.888 1.00 87.00 101 ALA A N 1
ATOM 800 C CA . ALA A 1 101 ? 14.019 -10.193 -25.544 1.00 87.00 101 ALA A CA 1
ATOM 801 C C . ALA A 1 101 ? 15.403 -10.483 -24.930 1.00 87.00 101 ALA A C 1
ATOM 803 O O . ALA A 1 101 ? 15.608 -10.238 -23.746 1.00 87.00 101 ALA A O 1
ATOM 804 N N . GLN A 1 102 ? 16.369 -10.923 -25.744 1.00 88.38 102 GLN A N 1
ATOM 805 C CA . GLN A 1 102 ? 17.760 -11.139 -25.334 1.00 88.38 102 GLN A CA 1
ATOM 806 C C . GLN A 1 102 ? 18.453 -9.860 -24.851 1.00 88.38 102 GLN A C 1
ATOM 808 O O . 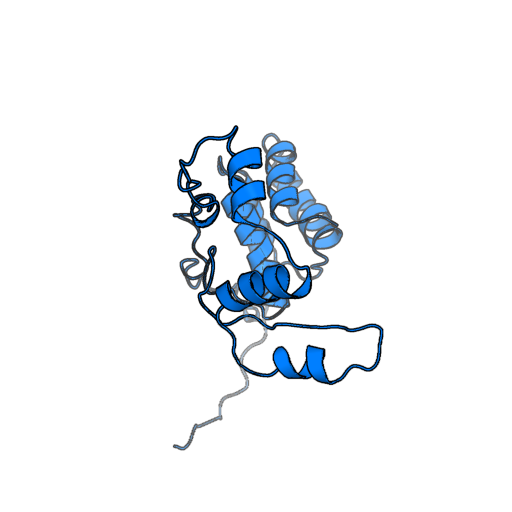GLN A 1 102 ? 19.276 -9.939 -23.947 1.00 88.38 102 GLN A O 1
ATOM 813 N N . GLN A 1 103 ? 18.124 -8.688 -25.403 1.00 90.56 103 GLN A N 1
ATOM 814 C CA . GLN A 1 103 ? 18.721 -7.417 -24.969 1.00 90.56 103 GLN A CA 1
ATOM 815 C C . GLN A 1 103 ? 18.271 -6.977 -23.573 1.00 90.56 103 GLN A C 1
ATOM 817 O O . GLN A 1 103 ? 18.955 -6.159 -22.973 1.00 90.56 103 GLN A O 1
ATOM 822 N N . PHE A 1 104 ? 17.146 -7.503 -23.077 1.00 91.69 104 PHE A N 1
ATOM 823 C CA . PHE A 1 104 ? 16.597 -7.227 -21.743 1.00 91.69 104 PHE A CA 1
ATOM 824 C C . PHE A 1 104 ? 17.022 -8.273 -20.704 1.00 91.69 104 PHE A C 1
ATOM 826 O O . PHE A 1 104 ? 16.590 -8.219 -19.553 1.00 91.69 104 PHE A O 1
ATOM 833 N N . MET A 1 105 ? 17.805 -9.275 -21.114 1.00 91.12 105 MET A N 1
ATOM 834 C CA . MET A 1 105 ? 18.302 -10.291 -20.199 1.00 91.12 105 MET A CA 1
ATOM 835 C C . MET A 1 105 ? 19.461 -9.739 -19.373 1.00 91.12 105 MET A C 1
ATOM 837 O O . MET A 1 105 ? 20.451 -9.255 -19.916 1.00 91.12 105 MET A O 1
ATOM 841 N N . GLY A 1 106 ? 19.383 -9.936 -18.060 1.00 93.00 106 GLY A N 1
ATOM 842 C CA . GLY A 1 106 ? 20.418 -9.525 -17.117 1.00 93.00 106 GLY A CA 1
ATOM 843 C C . GLY A 1 106 ? 20.038 -8.265 -16.346 1.00 93.00 106 GLY A C 1
ATOM 844 O O . GLY A 1 106 ? 18.874 -7.874 -16.299 1.00 93.00 106 GLY A O 1
ATOM 845 N N . ASN A 1 107 ? 21.033 -7.666 -15.694 1.00 95.81 107 ASN A N 1
ATOM 846 C CA . ASN A 1 107 ? 20.840 -6.466 -14.887 1.00 95.81 107 ASN A CA 1
ATOM 847 C C . ASN A 1 107 ? 21.025 -5.219 -15.750 1.00 95.81 107 ASN A C 1
ATOM 849 O O . ASN A 1 107 ? 22.035 -5.082 -16.444 1.00 95.81 107 ASN A O 1
ATOM 853 N N . HIS A 1 108 ? 20.073 -4.297 -15.656 1.00 95.44 108 HIS A N 1
ATOM 854 C CA . HIS A 1 108 ? 20.107 -3.014 -16.342 1.00 95.44 108 HIS A CA 1
ATOM 855 C C . HIS A 1 108 ? 19.860 -1.889 -15.346 1.00 95.44 108 HIS A C 1
ATOM 857 O O . HIS A 1 108 ? 18.968 -1.985 -14.507 1.00 95.44 108 HIS A O 1
ATOM 863 N N . GLU A 1 109 ? 20.601 -0.793 -15.493 1.00 95.94 109 GLU A N 1
ATOM 864 C CA . GLU A 1 109 ? 20.240 0.459 -14.833 1.00 95.94 109 GLU A CA 1
ATOM 865 C C . GLU A 1 109 ? 18.895 0.953 -15.381 1.00 95.94 109 GLU A C 1
ATOM 867 O O . GLU A 1 109 ? 18.626 0.853 -16.580 1.00 95.94 109 GLU A O 1
ATOM 872 N N . ASN A 1 110 ? 18.055 1.548 -14.540 1.00 95.12 110 ASN A N 1
ATOM 873 C CA . ASN A 1 110 ? 16.749 2.077 -14.951 1.00 95.12 110 ASN A CA 1
ATOM 874 C C . ASN A 1 110 ? 16.849 3.128 -16.089 1.00 95.12 110 ASN A C 1
ATOM 876 O O . ASN A 1 110 ? 15.979 3.181 -16.961 1.00 95.12 110 ASN A O 1
ATOM 880 N N . THR A 1 111 ? 17.946 3.889 -16.168 1.00 95.25 111 THR A N 1
ATOM 881 C CA . THR A 1 111 ? 18.236 4.817 -17.281 1.00 95.25 111 THR A CA 1
ATOM 882 C C . THR A 1 111 ? 18.397 4.118 -18.636 1.00 95.25 111 THR A C 1
ATOM 884 O O . THR A 1 111 ? 18.062 4.695 -19.675 1.00 95.25 111 THR A O 1
ATOM 887 N N . TRP A 1 112 ? 18.852 2.861 -18.651 1.00 96.19 112 TRP A N 1
ATOM 888 C CA . TRP A 1 112 ? 19.020 2.081 -19.877 1.00 96.19 112 TRP A CA 1
ATOM 889 C C . TRP A 1 112 ? 17.685 1.854 -20.592 1.00 96.19 112 TRP A C 1
ATOM 891 O O . TRP A 1 112 ? 17.635 1.944 -21.815 1.00 96.19 112 TRP A O 1
ATOM 901 N N . ILE A 1 113 ? 16.591 1.648 -19.850 1.00 94.44 113 ILE A N 1
ATOM 902 C CA . ILE A 1 113 ? 15.253 1.402 -20.415 1.00 94.44 113 ILE A CA 1
ATOM 903 C C . ILE A 1 113 ? 14.783 2.606 -21.244 1.00 94.44 113 ILE A C 1
ATOM 905 O O . ILE A 1 113 ? 14.246 2.442 -22.345 1.00 94.44 113 ILE A O 1
ATOM 909 N N . GLY A 1 114 ? 15.019 3.822 -20.741 1.00 93.31 114 GLY A N 1
ATOM 910 C CA . GLY A 1 114 ? 14.708 5.060 -21.457 1.00 93.31 114 GLY A CA 1
ATOM 911 C C . GLY A 1 114 ? 15.497 5.176 -22.761 1.00 93.31 114 GLY A C 1
ATOM 912 O O . GLY A 1 114 ? 14.907 5.403 -23.819 1.00 93.31 114 GLY A O 1
ATOM 913 N N . ASN A 1 115 ? 16.807 4.922 -22.697 1.00 94.19 115 ASN A N 1
ATOM 914 C CA . ASN A 1 115 ? 17.697 4.949 -23.862 1.00 94.19 115 ASN A CA 1
ATOM 915 C C . ASN A 1 115 ? 17.342 3.877 -24.902 1.00 94.19 115 ASN A C 1
ATOM 917 O O . ASN A 1 115 ? 17.366 4.143 -26.108 1.00 94.19 115 ASN A O 1
ATOM 921 N N . PHE A 1 116 ? 17.000 2.667 -24.452 1.00 93.38 116 PHE A N 1
ATOM 922 C CA . PHE A 1 116 ? 16.532 1.596 -25.324 1.00 93.38 116 PHE A CA 1
ATOM 923 C C . PHE A 1 116 ? 15.249 2.022 -26.040 1.00 93.38 116 PHE A C 1
ATOM 925 O O . PHE A 1 116 ? 15.184 1.966 -27.264 1.00 93.38 116 PHE A O 1
ATOM 932 N N . THR A 1 117 ? 14.252 2.507 -25.295 1.00 92.88 117 THR A N 1
ATOM 933 C CA . THR A 1 117 ? 12.935 2.868 -25.842 1.00 92.88 117 THR A CA 1
ATOM 934 C C . THR A 1 117 ? 13.041 3.993 -26.868 1.00 92.88 117 THR A C 1
ATOM 936 O O . THR A 1 117 ? 12.448 3.902 -27.945 1.00 92.88 117 THR A O 1
ATOM 939 N N . SER A 1 118 ? 13.830 5.034 -26.576 1.00 95.06 118 SER A N 1
ATOM 940 C CA . SER A 1 118 ? 14.039 6.141 -27.513 1.00 95.06 118 SER A CA 1
ATOM 941 C C . SER A 1 118 ? 14.746 5.690 -28.784 1.00 95.06 118 SER A C 1
ATOM 943 O O . SER A 1 118 ? 14.370 6.118 -29.871 1.00 95.06 118 SER A O 1
ATOM 945 N N . SER A 1 119 ? 15.732 4.799 -28.664 1.00 93.31 119 SER A N 1
ATOM 946 C CA . SER A 1 119 ? 16.464 4.265 -29.816 1.00 93.31 119 SER A CA 1
ATOM 947 C C . SER A 1 119 ? 15.586 3.337 -30.656 1.00 93.31 119 SER A C 1
ATOM 949 O O . SER A 1 119 ? 15.541 3.462 -31.877 1.00 93.31 119 SER A O 1
ATOM 951 N N . PHE A 1 120 ? 14.843 2.441 -30.003 1.00 90.88 120 PHE A N 1
ATOM 952 C CA . PHE A 1 120 ? 13.973 1.459 -30.645 1.00 90.88 120 PHE A CA 1
ATOM 953 C C . PHE A 1 120 ? 12.849 2.119 -31.451 1.00 90.88 120 PHE A C 1
ATOM 955 O O . PHE A 1 120 ? 12.582 1.727 -32.585 1.00 90.88 120 PHE A O 1
ATOM 962 N N . LEU A 1 121 ? 12.222 3.155 -30.887 1.00 93.06 121 LEU A N 1
ATOM 963 C CA . LEU A 1 121 ? 11.155 3.922 -31.536 1.00 93.06 121 LEU A CA 1
ATOM 964 C C . LEU A 1 121 ? 11.670 5.100 -32.380 1.00 93.06 121 LEU A C 1
ATOM 966 O O . LEU A 1 121 ? 10.861 5.815 -32.966 1.00 93.06 121 LEU A O 1
ATOM 970 N N . GLN A 1 122 ? 12.991 5.303 -32.443 1.00 95.31 122 GLN A N 1
ATOM 971 C CA . GLN A 1 122 ? 13.639 6.397 -33.178 1.00 95.31 122 GLN A CA 1
ATOM 972 C C . GLN A 1 122 ? 13.101 7.786 -32.775 1.00 95.31 122 GLN A C 1
ATOM 974 O O . GLN A 1 122 ? 12.795 8.631 -33.616 1.00 95.31 122 GLN A O 1
ATOM 979 N N . LEU A 1 123 ? 12.961 8.019 -31.467 1.00 94.44 123 LEU A N 1
ATOM 980 C CA . LEU A 1 123 ? 12.422 9.260 -30.911 1.00 94.44 123 LEU A CA 1
ATOM 981 C C . LEU A 1 123 ? 13.494 10.348 -30.804 1.00 94.44 123 LEU A C 1
ATOM 983 O O . LEU A 1 123 ? 14.546 10.141 -30.198 1.00 94.44 123 LEU A O 1
ATOM 987 N N . ASP A 1 124 ? 13.171 11.553 -31.274 1.00 92.88 124 ASP A N 1
ATOM 988 C CA . ASP A 1 124 ? 13.935 12.763 -30.962 1.00 92.88 124 ASP A CA 1
ATOM 989 C C . ASP A 1 124 ? 13.454 13.359 -29.632 1.00 92.88 124 ASP A C 1
ATOM 991 O O . ASP A 1 124 ? 12.575 14.227 -29.574 1.00 92.88 124 ASP A O 1
ATOM 995 N N . LEU A 1 125 ? 14.052 12.883 -28.539 1.00 90.12 125 LEU A N 1
ATOM 996 C CA . LEU A 1 125 ? 13.736 13.370 -27.197 1.00 90.12 125 LEU A CA 1
ATOM 997 C C . LEU A 1 125 ? 14.053 14.860 -27.019 1.00 90.12 125 LEU A C 1
ATOM 999 O O . LEU A 1 125 ? 13.406 15.514 -26.205 1.00 90.12 125 LEU A O 1
ATOM 1003 N N . SER A 1 126 ? 15.009 15.418 -27.768 1.00 86.94 126 SER A N 1
ATOM 1004 C CA . SER A 1 126 ? 15.393 16.828 -27.632 1.00 86.94 126 SER A CA 1
ATOM 1005 C C . SER A 1 126 ? 14.309 17.746 -28.184 1.00 86.94 126 SER A C 1
ATOM 1007 O O . SER A 1 126 ? 13.904 18.698 -27.516 1.00 86.94 126 SER A O 1
ATOM 1009 N N . SER A 1 127 ? 13.812 17.448 -29.386 1.00 88.69 127 SER A N 1
ATOM 1010 C CA . SER A 1 127 ? 12.701 18.182 -30.000 1.00 88.69 127 SER A CA 1
ATOM 1011 C C . SER A 1 127 ? 11.423 18.071 -29.164 1.00 88.69 127 SER A C 1
ATOM 1013 O O . SER A 1 127 ? 10.792 19.083 -28.850 1.00 88.69 127 SER A O 1
ATOM 1015 N N . VAL A 1 128 ? 11.084 16.858 -28.708 1.00 87.25 128 VAL A N 1
ATOM 1016 C CA . VAL A 1 128 ? 9.905 16.633 -27.855 1.00 87.25 128 VAL A CA 1
ATOM 1017 C C . VAL A 1 128 ? 10.025 17.379 -26.526 1.00 87.25 128 VAL A C 1
ATOM 1019 O O . VAL A 1 128 ? 9.078 18.054 -26.129 1.00 87.25 128 VAL A O 1
ATOM 1022 N N . SER A 1 129 ? 11.184 17.321 -25.862 1.00 87.00 129 SER A N 1
ATOM 1023 C CA . SER A 1 129 ? 11.398 18.010 -24.581 1.00 87.00 129 SER A CA 1
ATOM 1024 C C . SER A 1 129 ? 11.261 19.524 -24.719 1.00 87.00 129 SER A C 1
ATOM 1026 O O . SER A 1 129 ? 10.617 20.154 -23.887 1.00 87.00 129 SER A O 1
ATOM 1028 N N . LYS A 1 130 ? 11.798 20.113 -25.797 1.00 86.38 130 LYS A N 1
ATOM 1029 C CA . LYS A 1 130 ? 11.620 21.545 -26.087 1.00 86.38 130 LYS A CA 1
ATOM 1030 C C . LYS A 1 130 ? 10.150 21.899 -26.249 1.00 86.38 130 LYS A C 1
ATOM 1032 O O . LYS A 1 130 ? 9.672 22.812 -25.585 1.00 86.38 130 LYS A O 1
ATOM 1037 N N . LYS A 1 131 ? 9.414 21.129 -27.053 1.00 87.62 131 LYS A N 1
ATOM 1038 C CA . LYS A 1 131 ? 7.986 21.370 -27.280 1.00 87.62 131 LYS A CA 1
ATOM 1039 C C . LYS A 1 131 ? 7.164 21.264 -25.991 1.00 87.62 131 LYS A C 1
ATOM 1041 O O . LYS A 1 131 ? 6.282 22.086 -25.770 1.00 87.62 131 LYS A O 1
ATOM 1046 N N . LEU A 1 132 ? 7.454 20.277 -25.139 1.00 86.50 132 LEU A N 1
ATOM 1047 C CA . LEU A 1 132 ? 6.790 20.115 -23.838 1.00 86.50 132 LEU A CA 1
ATOM 1048 C C . LEU A 1 132 ? 7.118 21.258 -22.870 1.00 86.50 132 LEU A C 1
ATOM 1050 O O . LEU A 1 132 ? 6.266 21.655 -22.081 1.00 86.50 132 LEU A O 1
ATOM 1054 N N . ASN A 1 133 ? 8.319 21.823 -22.972 1.00 84.06 133 ASN A N 1
ATOM 1055 C CA . ASN A 1 133 ? 8.773 22.939 -22.151 1.00 84.06 133 ASN A CA 1
ATOM 1056 C C . ASN A 1 133 ? 8.495 24.312 -22.796 1.00 84.06 133 ASN A C 1
ATOM 1058 O O . ASN A 1 133 ? 9.196 25.274 -22.485 1.00 84.06 133 ASN A O 1
ATOM 1062 N N . ASN A 1 134 ? 7.496 24.435 -23.683 1.00 82.44 134 ASN A N 1
ATOM 1063 C CA . ASN A 1 134 ? 7.152 25.684 -24.388 1.00 82.44 134 ASN A CA 1
ATOM 1064 C C . ASN A 1 134 ? 8.363 26.349 -25.076 1.00 82.44 134 ASN A C 1
ATOM 1066 O O . ASN A 1 134 ? 8.596 27.547 -24.926 1.00 82.44 134 ASN A O 1
ATOM 1070 N N . ASP A 1 135 ? 9.170 25.548 -25.772 1.00 74.12 135 ASP A N 1
ATOM 1071 C CA . ASP A 1 135 ? 10.420 25.935 -26.440 1.00 74.12 135 ASP A CA 1
ATOM 1072 C C . ASP A 1 135 ? 11.501 26.519 -25.511 1.00 74.12 135 ASP A C 1
ATOM 1074 O O . ASP A 1 135 ? 12.510 27.061 -25.969 1.00 74.12 135 ASP A O 1
ATOM 1078 N N . SER A 1 136 ? 11.350 26.361 -24.193 1.00 66.81 136 SER A N 1
ATOM 1079 C CA . SER A 1 136 ? 12.410 26.668 -23.239 1.00 66.81 136 SER A CA 1
ATOM 1080 C C . SER A 1 136 ? 13.393 25.496 -23.121 1.00 66.81 136 SER A C 1
ATOM 1082 O O . SER A 1 136 ? 13.013 24.331 -23.006 1.00 66.81 136 SER A O 1
ATOM 1084 N N . ASN A 1 137 ? 14.694 25.802 -23.119 1.00 60.12 137 ASN A N 1
ATOM 1085 C CA . ASN A 1 137 ? 15.759 24.819 -22.856 1.00 60.12 137 ASN A CA 1
ATOM 1086 C C . ASN A 1 137 ? 15.914 24.504 -21.354 1.00 60.12 137 ASN A C 1
ATOM 1088 O O . ASN A 1 137 ? 16.864 23.836 -20.945 1.00 60.12 137 ASN A O 1
ATOM 1092 N N . SER A 1 138 ? 15.007 25.013 -20.523 1.00 60.88 138 SER A N 1
ATOM 1093 C CA . SER A 1 138 ? 15.042 24.870 -19.078 1.00 60.88 138 SER A CA 1
ATOM 1094 C C . SER A 1 138 ? 14.394 23.545 -18.698 1.00 60.88 138 SER A C 1
ATOM 1096 O O . SER A 1 138 ? 13.177 23.457 -18.558 1.00 60.88 138 SER A O 1
ATOM 1098 N N . VAL A 1 139 ? 15.204 22.506 -18.491 1.00 54.78 139 VAL A N 1
ATOM 1099 C CA . VAL A 1 139 ? 14.764 21.370 -17.677 1.00 54.78 139 VAL A CA 1
ATOM 1100 C C . VAL A 1 139 ? 14.712 21.890 -16.247 1.00 54.78 139 VAL A C 1
ATOM 1102 O O . VAL A 1 139 ? 15.711 21.873 -15.533 1.00 54.78 139 VAL A O 1
ATOM 1105 N N . VAL A 1 140 ? 13.568 22.443 -15.845 1.00 54.34 140 VAL A N 1
ATOM 1106 C CA . VAL A 1 140 ? 13.311 22.656 -14.423 1.00 54.34 140 VAL A CA 1
ATOM 1107 C C . VAL A 1 140 ? 13.326 21.253 -13.829 1.00 54.34 140 VAL A C 1
ATOM 1109 O O . VAL A 1 140 ? 12.538 20.421 -14.291 1.00 54.34 140 VAL A O 1
ATOM 1112 N N . PRO A 1 141 ? 14.218 20.929 -12.877 1.00 46.00 141 PRO A N 1
ATOM 1113 C CA . PRO A 1 141 ? 14.091 19.680 -12.157 1.00 46.00 141 PRO A CA 1
ATOM 1114 C C . PRO A 1 141 ? 12.677 19.693 -11.592 1.00 46.00 141 PRO A C 1
ATOM 1116 O O . PRO A 1 141 ? 12.342 20.563 -10.783 1.00 46.00 141 PRO A O 1
ATOM 1119 N N . SER A 1 142 ? 11.819 18.788 -12.065 1.00 45.88 142 SER A N 1
ATOM 1120 C CA . SER A 1 142 ? 10.621 18.463 -11.311 1.00 45.88 142 SER A CA 1
ATOM 1121 C C . SER A 1 142 ? 11.136 18.188 -9.907 1.00 45.88 142 SER A C 1
ATOM 1123 O O . SER A 1 142 ? 12.016 17.345 -9.727 1.00 45.88 142 SER A O 1
ATOM 1125 N N . GLN A 1 143 ? 10.662 18.969 -8.933 1.00 41.84 143 GLN A N 1
ATOM 1126 C CA . GLN A 1 143 ? 10.674 18.550 -7.539 1.00 41.84 143 GLN A CA 1
ATOM 1127 C C . GLN A 1 143 ? 10.123 17.133 -7.584 1.00 41.84 143 GLN A C 1
ATOM 1129 O O . GLN A 1 143 ? 8.958 16.946 -7.939 1.00 41.84 143 GLN A O 1
ATOM 1134 N N . GLY A 1 144 ? 11.012 16.148 -7.456 1.00 37.22 144 GLY A N 1
ATOM 1135 C CA . GLY A 1 144 ? 10.661 14.781 -7.764 1.00 37.22 144 GLY A CA 1
ATOM 1136 C C . GLY A 1 144 ? 9.445 14.410 -6.934 1.00 37.22 144 GLY A C 1
ATOM 1137 O O . GLY A 1 144 ? 9.415 14.649 -5.727 1.00 37.22 144 GLY A O 1
ATOM 1138 N N . SER A 1 145 ? 8.477 13.746 -7.561 1.00 42.56 145 SER A N 1
ATOM 1139 C CA . SER A 1 145 ? 7.436 13.010 -6.835 1.00 42.56 145 SER A CA 1
ATOM 1140 C C . SER A 1 145 ? 8.028 11.952 -5.882 1.00 42.56 145 SER A C 1
ATOM 1142 O O . SER A 1 145 ? 7.284 11.310 -5.153 1.00 42.56 145 SER A O 1
ATOM 1144 N N . ALA A 1 146 ? 9.353 11.769 -5.872 1.00 39.47 146 ALA A N 1
ATOM 1145 C CA . ALA A 1 146 ? 10.099 10.980 -4.904 1.00 39.47 146 ALA A CA 1
ATOM 1146 C C . ALA A 1 146 ? 10.007 11.512 -3.458 1.00 39.47 146 ALA A C 1
ATOM 1148 O O . ALA A 1 146 ? 10.276 10.746 -2.540 1.00 39.47 146 ALA A O 1
ATOM 1149 N N . ASN A 1 147 ? 9.612 12.778 -3.247 1.00 41.81 147 ASN A N 1
ATOM 1150 C CA . ASN A 1 147 ? 9.537 13.392 -1.913 1.00 41.81 147 ASN A CA 1
ATOM 1151 C C . ASN A 1 147 ? 8.107 13.654 -1.411 1.00 41.81 147 ASN A C 1
ATOM 1153 O O . ASN A 1 147 ? 7.942 14.172 -0.309 1.00 41.81 147 ASN A O 1
ATOM 1157 N N . HIS A 1 148 ? 7.067 13.299 -2.174 1.00 36.56 148 HIS A N 1
ATOM 1158 C CA . HIS A 1 148 ? 5.690 13.313 -1.667 1.00 36.56 148 HIS A CA 1
ATOM 1159 C C . HIS A 1 148 ? 5.366 12.000 -0.947 1.00 36.56 148 HIS A C 1
ATOM 1161 O O . HIS A 1 148 ? 4.381 11.329 -1.238 1.00 36.56 148 HIS A O 1
ATOM 1167 N N . SER A 1 149 ? 6.199 11.640 0.024 1.00 45.72 149 SER A N 1
ATOM 1168 C CA . SER A 1 149 ? 5.774 10.737 1.085 1.00 45.72 149 SER A CA 1
ATOM 1169 C C . SER A 1 149 ? 4.845 11.548 1.982 1.00 45.72 149 SER A C 1
ATOM 1171 O O . SER A 1 149 ? 5.240 12.612 2.463 1.00 45.72 149 SER A O 1
ATOM 1173 N N . THR A 1 150 ? 3.607 11.104 2.201 1.00 45.62 150 THR A N 1
ATOM 1174 C CA . THR A 1 150 ? 2.812 11.640 3.312 1.00 45.62 150 THR A CA 1
ATOM 1175 C C . THR A 1 150 ? 3.642 11.422 4.576 1.00 45.62 150 THR A C 1
ATOM 1177 O O . THR A 1 150 ? 3.978 10.272 4.850 1.00 45.62 150 THR A O 1
ATOM 1180 N N . PRO A 1 151 ? 4.048 12.470 5.316 1.00 43.69 151 PRO A N 1
ATOM 1181 C CA . PRO A 1 151 ? 4.877 12.282 6.493 1.00 43.69 151 PRO A CA 1
ATOM 1182 C C . PRO A 1 151 ? 4.080 11.497 7.532 1.00 43.69 151 PRO A C 1
ATOM 1184 O O . PRO A 1 151 ? 3.218 12.036 8.215 1.00 43.69 151 PRO A O 1
ATOM 1187 N N . THR A 1 152 ? 4.374 10.213 7.654 1.00 51.22 152 THR A N 1
ATOM 1188 C CA . THR A 1 152 ? 3.842 9.314 8.678 1.00 51.22 152 THR A CA 1
ATOM 1189 C C . THR A 1 152 ? 4.621 9.428 9.976 1.00 51.22 152 THR A C 1
ATOM 1191 O O . THR A 1 152 ? 4.310 8.665 10.868 1.00 51.22 152 THR A O 1
ATOM 1194 N N . GLY A 1 153 ? 5.591 10.355 10.103 1.00 47.84 153 GLY A N 1
ATOM 1195 C CA . GLY A 1 153 ? 6.761 10.380 11.011 1.00 47.84 153 GLY A CA 1
ATOM 1196 C C . GLY A 1 153 ? 6.618 10.035 12.507 1.00 47.84 153 GLY A C 1
ATOM 1197 O O . GLY A 1 153 ? 7.611 10.078 13.228 1.00 47.84 153 GLY A O 1
ATOM 1198 N N . GLN A 1 154 ? 5.430 9.678 12.992 1.00 52.06 154 GLN A N 1
ATOM 1199 C CA . GLN A 1 154 ? 5.178 9.041 14.289 1.00 52.06 154 GLN A CA 1
ATOM 1200 C C . GLN A 1 154 ? 4.771 7.553 14.204 1.00 52.06 154 GLN A C 1
ATOM 1202 O O . GLN A 1 154 ? 4.753 6.871 15.226 1.00 52.06 154 GLN A O 1
ATOM 1207 N N . TYR A 1 155 ? 4.480 7.032 13.015 1.00 53.44 155 TYR A N 1
ATOM 1208 C CA . TYR A 1 155 ? 3.867 5.729 12.772 1.00 53.44 155 TYR A CA 1
ATOM 1209 C C . TYR A 1 155 ? 4.714 4.842 11.845 1.00 53.44 155 TYR A C 1
ATOM 1211 O O . TYR A 1 155 ? 4.207 4.205 10.925 1.00 53.44 155 TYR A O 1
ATOM 1219 N N . GLU A 1 156 ? 6.021 4.798 12.103 1.00 52.50 156 GLU A N 1
ATOM 1220 C CA . GLU A 1 156 ? 6.946 3.911 11.395 1.00 52.50 156 GLU A CA 1
ATOM 1221 C C . GLU A 1 156 ? 6.632 2.430 11.710 1.00 52.50 156 GLU A C 1
ATOM 1223 O O . GLU A 1 156 ? 6.598 2.042 12.893 1.00 52.50 156 GLU A O 1
ATOM 1228 N N . PRO A 1 157 ? 6.469 1.568 10.690 1.00 49.72 157 PRO A N 1
ATOM 1229 C CA . PRO A 1 157 ? 6.456 0.119 10.865 1.00 49.72 157 PRO A CA 1
ATOM 1230 C C . PRO A 1 157 ? 7.786 -0.318 11.498 1.00 49.72 157 PRO A C 1
ATOM 1232 O O . PRO A 1 157 ? 8.854 -0.108 10.933 1.00 49.72 157 PRO A O 1
ATOM 1235 N N . GLY A 1 158 ? 7.738 -0.833 12.729 1.00 43.03 158 GLY A N 1
ATOM 1236 C CA . GLY A 1 158 ? 8.921 -1.177 13.536 1.00 43.03 158 GLY A CA 1
ATOM 1237 C C . GLY A 1 158 ? 9.067 -0.388 14.843 1.00 43.03 158 GLY A C 1
ATOM 1238 O O . GLY A 1 158 ? 9.743 -0.856 15.761 1.00 43.03 158 GLY A O 1
ATOM 1239 N N . LYS A 1 159 ? 8.385 0.761 14.987 1.00 41.22 159 LYS A N 1
ATOM 1240 C CA . LYS A 1 159 ? 8.244 1.480 16.274 1.00 41.22 159 LYS A CA 1
ATOM 1241 C C . LYS A 1 159 ? 6.950 1.185 17.013 1.00 41.22 159 LYS A C 1
ATOM 1243 O O . LYS A 1 159 ? 6.806 1.614 18.161 1.00 41.22 159 LYS A O 1
ATOM 1248 N N . VAL A 1 160 ? 6.044 0.410 16.411 1.00 42.72 160 VAL A N 1
ATOM 1249 C CA . VAL A 1 160 ? 5.056 -0.334 17.192 1.00 42.72 160 VAL A CA 1
ATOM 1250 C C . VAL A 1 160 ? 5.893 -1.179 18.136 1.00 42.72 160 VAL A C 1
ATOM 1252 O O . VAL A 1 160 ? 6.512 -2.162 17.726 1.00 42.72 160 VAL A O 1
ATOM 1255 N N . GLN A 1 161 ? 6.023 -0.722 19.388 1.00 36.69 161 GLN A N 1
ATOM 1256 C CA . GLN A 1 161 ? 6.666 -1.502 20.432 1.00 36.69 161 GLN A CA 1
ATOM 1257 C C . GLN A 1 161 ? 6.107 -2.915 20.320 1.00 36.69 161 GLN A C 1
ATOM 1259 O O . GLN A 1 161 ? 4.956 -3.078 19.914 1.00 36.69 161 GLN A O 1
ATOM 1264 N N . ARG A 1 162 ? 6.892 -3.925 20.697 1.00 38.03 162 ARG A N 1
ATOM 1265 C CA . ARG A 1 162 ? 6.352 -5.225 21.105 1.00 38.03 162 ARG A CA 1
ATOM 1266 C C . ARG A 1 162 ? 5.289 -4.975 22.185 1.00 38.03 162 ARG A C 1
ATOM 1268 O O . ARG A 1 162 ? 5.563 -5.108 23.372 1.00 38.03 162 ARG A O 1
ATOM 1275 N N . GLN A 1 163 ? 4.101 -4.527 21.796 1.00 43.03 163 GLN A N 1
ATOM 1276 C CA . GLN A 1 163 ? 2.933 -4.466 22.627 1.00 43.03 163 GLN A CA 1
ATOM 1277 C C . GLN A 1 163 ? 2.634 -5.929 22.805 1.00 43.03 163 GLN A C 1
ATOM 1279 O O . GLN A 1 163 ? 2.382 -6.650 21.841 1.00 43.03 163 GLN A O 1
ATOM 1284 N N . VAL A 1 164 ? 2.873 -6.368 24.035 1.00 42.50 164 VAL A N 1
ATOM 1285 C CA . VAL A 1 164 ? 2.642 -7.718 24.508 1.00 42.50 164 VAL A CA 1
ATOM 1286 C C . VAL A 1 164 ? 1.302 -8.157 23.940 1.00 42.50 164 VAL A C 1
ATOM 1288 O O . VAL A 1 164 ? 0.258 -7.679 24.381 1.00 42.50 164 VAL A O 1
ATOM 1291 N N . LEU A 1 165 ? 1.357 -9.013 22.917 1.00 43.50 165 LEU A N 1
ATOM 1292 C CA . LEU A 1 165 ? 0.177 -9.643 22.350 1.00 43.50 165 LEU A CA 1
ATOM 1293 C C . LEU A 1 165 ? -0.596 -10.255 23.525 1.00 43.50 165 LEU A C 1
ATOM 1295 O O . LEU A 1 165 ? 0.047 -10.842 24.411 1.00 43.50 165 LEU A O 1
ATOM 1299 N N . PRO A 1 166 ? -1.932 -10.121 23.585 1.00 39.50 166 PRO A N 1
ATOM 1300 C CA . PRO A 1 166 ? -2.722 -10.834 24.571 1.00 39.50 166 PRO A CA 1
ATOM 1301 C C . PRO A 1 166 ? -2.320 -12.303 24.516 1.00 39.50 166 PRO A C 1
ATOM 1303 O O . PRO A 1 166 ? -2.479 -12.967 23.497 1.00 39.50 166 PRO A O 1
ATOM 1306 N N . ASN A 1 167 ? -1.701 -12.785 25.594 1.00 36.62 167 ASN A N 1
ATOM 1307 C CA . ASN A 1 167 ? -1.243 -14.159 25.680 1.00 36.62 167 ASN A CA 1
ATOM 1308 C C . ASN A 1 167 ? -2.462 -15.071 25.450 1.00 36.62 167 ASN A C 1
ATOM 1310 O O . ASN A 1 167 ? -3.354 -15.072 26.308 1.00 36.62 167 ASN A O 1
ATOM 1314 N N . PRO A 1 168 ? -2.519 -15.865 24.364 1.00 42.88 168 PRO A N 1
ATOM 1315 C CA . PRO A 1 168 ? -3.666 -16.733 24.096 1.00 42.88 168 PRO A CA 1
ATOM 1316 C C . PRO A 1 168 ? -3.868 -17.781 25.205 1.00 42.88 168 PRO A C 1
ATOM 1318 O O . PRO A 1 168 ? -4.936 -18.377 25.324 1.00 42.88 168 PRO A O 1
ATOM 1321 N N . LEU A 1 169 ? -2.878 -17.966 26.088 1.00 38.47 169 LEU A N 1
ATOM 1322 C CA . LEU A 1 169 ? -2.948 -18.861 27.242 1.00 38.47 169 LEU A CA 1
ATOM 1323 C C . LEU A 1 169 ? -3.678 -18.280 28.468 1.00 38.47 169 LEU A C 1
ATOM 1325 O O . LEU A 1 169 ? -3.805 -18.986 29.470 1.00 38.47 169 LEU A O 1
ATOM 1329 N N . LYS A 1 170 ? -4.179 -17.034 28.437 1.00 39.75 170 LYS A N 1
ATOM 1330 C CA . LYS A 1 170 ? -4.969 -16.488 29.562 1.00 39.75 170 LYS A CA 1
ATOM 1331 C C . LYS A 1 170 ? -6.306 -17.211 29.768 1.00 39.75 170 LYS A C 1
ATOM 1333 O O . LYS A 1 170 ? -6.797 -17.240 30.894 1.00 39.75 170 LYS A O 1
ATOM 1338 N N . ASN A 1 171 ? -6.820 -17.901 28.748 1.00 41.00 171 ASN A N 1
ATOM 1339 C CA . ASN A 1 171 ? -7.987 -18.773 28.873 1.00 41.00 171 ASN A CA 1
ATOM 1340 C C . ASN A 1 171 ? -7.567 -20.227 29.146 1.00 41.00 171 ASN A C 1
ATOM 1342 O O . ASN A 1 171 ? -7.700 -21.120 28.317 1.00 41.00 171 ASN A O 1
ATOM 1346 N N . GLY A 1 172 ? -7.048 -20.454 30.354 1.00 40.44 172 GLY A N 1
ATOM 1347 C CA . GLY A 1 172 ? -7.249 -21.706 31.086 1.00 40.44 172 GLY A CA 1
ATOM 1348 C C . GLY A 1 172 ? -6.825 -23.021 30.420 1.00 40.44 172 GLY A C 1
ATOM 1349 O O . GLY A 1 172 ? -7.614 -23.961 30.409 1.00 40.44 172 GLY A O 1
ATOM 1350 N N . ARG A 1 173 ? -5.565 -23.170 29.991 1.00 37.38 173 ARG A N 1
ATOM 1351 C CA . ARG A 1 173 ? -4.915 -24.497 29.954 1.00 37.38 173 ARG A CA 1
ATOM 1352 C C . ARG A 1 173 ? -3.501 -24.428 30.525 1.00 37.38 173 ARG A C 1
AT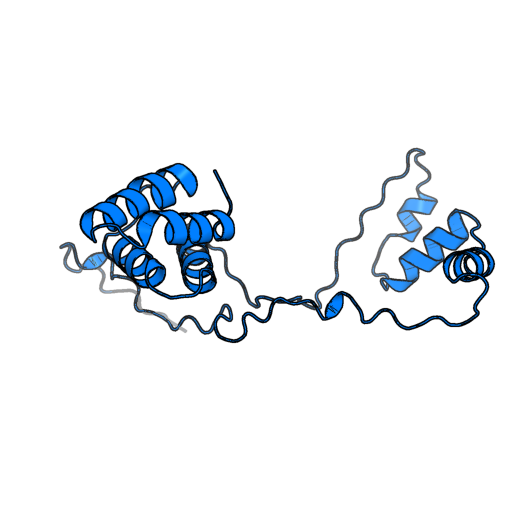OM 1354 O O . ARG A 1 173 ? -2.591 -23.854 29.937 1.00 37.38 173 ARG A O 1
ATOM 1361 N N . ARG A 1 174 ? -3.336 -25.009 31.717 1.00 37.22 174 ARG A N 1
ATOM 1362 C CA . ARG A 1 174 ? -2.045 -25.177 32.394 1.00 37.22 174 ARG A CA 1
ATOM 1363 C C . ARG A 1 174 ? -1.134 -26.110 31.584 1.00 37.22 174 ARG A C 1
ATOM 1365 O O . ARG A 1 174 ? -1.535 -27.219 31.261 1.00 37.22 174 ARG A O 1
ATOM 1372 N N . SER A 1 175 ? 0.079 -25.616 31.328 1.00 36.69 175 SER A N 1
ATOM 1373 C CA . SER A 1 175 ? 1.376 -26.310 31.244 1.00 36.69 175 SER A CA 1
ATOM 1374 C C . SER A 1 175 ? 1.360 -27.837 31.135 1.00 36.69 175 SER A C 1
ATOM 1376 O O . SER A 1 175 ? 1.090 -28.508 32.126 1.00 36.69 175 SER A O 1
ATOM 1378 N N . LEU A 1 176 ? 1.816 -28.350 29.990 1.00 36.84 176 LEU A N 1
ATOM 1379 C CA . LEU A 1 176 ? 2.672 -29.536 29.899 1.00 36.84 176 LEU A CA 1
ATOM 1380 C C . LEU A 1 176 ? 3.501 -29.411 28.617 1.00 36.84 176 LEU A C 1
ATOM 1382 O O . LEU A 1 176 ? 2.969 -29.654 27.544 1.00 36.84 176 LEU A O 1
ATOM 1386 N N . LEU A 1 177 ? 4.762 -28.989 28.733 1.00 34.56 177 LEU A N 1
ATOM 1387 C CA . LEU A 1 177 ? 5.874 -29.315 27.823 1.00 34.56 177 LEU A CA 1
ATOM 1388 C C . LEU A 1 177 ? 7.157 -28.719 28.424 1.00 34.56 177 LEU A C 1
ATOM 1390 O O . LEU A 1 177 ? 7.705 -27.716 27.978 1.00 34.56 177 LEU A O 1
ATOM 1394 N N . SER A 1 178 ? 7.615 -29.334 29.514 1.00 39.09 178 SER A N 1
ATOM 1395 C CA . SER A 1 178 ? 9.042 -29.356 29.812 1.00 39.09 178 SER A CA 1
ATOM 1396 C C . SER A 1 178 ? 9.694 -30.345 28.843 1.00 39.09 178 SER A C 1
ATOM 1398 O O . SER A 1 178 ? 9.112 -31.393 28.575 1.00 39.09 178 SER A O 1
ATOM 1400 N N . HIS A 1 179 ? 10.916 -30.033 28.403 1.00 39.66 179 HIS A N 1
ATOM 1401 C CA . HIS A 1 179 ? 11.814 -30.818 27.538 1.00 39.66 179 HIS A CA 1
ATOM 1402 C C . HIS A 1 179 ? 11.801 -30.449 26.053 1.00 39.66 179 HIS A C 1
ATOM 1404 O O . HIS A 1 179 ? 11.232 -31.150 25.229 1.00 39.66 179 HIS A O 1
ATOM 1410 N N . LEU A 1 180 ? 12.584 -29.423 25.718 1.00 32.03 180 LEU A N 1
ATOM 1411 C CA . LEU A 1 180 ? 13.461 -29.435 24.546 1.00 32.03 180 LEU A CA 1
ATOM 1412 C C . LEU A 1 180 ? 14.709 -28.625 24.917 1.00 32.03 180 LEU A C 1
ATOM 1414 O O . LEU A 1 180 ? 14.684 -27.400 24.990 1.00 32.03 180 LEU A O 1
ATOM 1418 N N . ARG A 1 181 ? 15.778 -29.347 25.275 1.00 34.34 181 ARG A N 1
ATOM 1419 C CA . ARG A 1 181 ? 17.128 -28.789 25.382 1.00 34.34 181 ARG A CA 1
ATOM 1420 C C . ARG A 1 181 ? 17.650 -28.627 23.959 1.00 34.34 181 ARG A C 1
ATOM 1422 O O . ARG A 1 181 ? 17.663 -29.606 23.219 1.00 34.34 181 ARG A O 1
ATOM 1429 N N . PHE A 1 182 ? 18.079 -27.423 23.606 1.00 34.75 182 PHE A N 1
ATOM 1430 C CA . PHE A 1 182 ? 18.965 -27.222 22.467 1.00 34.75 182 PHE A CA 1
ATOM 1431 C C . PHE A 1 182 ? 20.349 -27.746 22.863 1.00 34.75 182 PHE A C 1
ATOM 1433 O O . PHE A 1 182 ? 20.887 -27.339 23.893 1.00 34.75 182 PHE A O 1
ATOM 1440 N N . HIS A 1 183 ? 20.867 -28.695 22.090 1.00 34.28 183 HIS A N 1
ATOM 1441 C CA . HIS A 1 183 ? 22.296 -28.967 22.018 1.00 34.28 183 HIS A CA 1
ATOM 1442 C C . HIS A 1 183 ? 22.831 -28.205 20.805 1.00 34.28 183 HIS A C 1
ATOM 1444 O O . HIS A 1 183 ? 22.244 -28.335 19.733 1.00 34.28 183 HIS A O 1
ATOM 1450 N N . ASP A 1 184 ? 23.859 -27.399 21.085 1.00 45.28 184 ASP A N 1
ATOM 1451 C CA . ASP A 1 184 ? 24.891 -26.764 20.247 1.00 45.28 184 ASP A CA 1
ATOM 1452 C C . ASP A 1 184 ? 24.660 -26.633 18.731 1.00 45.28 184 ASP A C 1
ATOM 1454 O O . ASP A 1 184 ? 24.600 -27.663 18.021 1.00 45.28 184 ASP A O 1
#

pLDDT: mean 77.78, std 21.97, range [32.03, 97.38]